Protein AF-A6P1Y6-F1 (afdb_monomer_lite)

Organism: NCBI:txid411467

Structure (mmCIF, N/CA/C/O backbone):
data_AF-A6P1Y6-F1
#
_entry.id   AF-A6P1Y6-F1
#
loop_
_atom_site.group_PDB
_atom_site.id
_atom_site.type_symbol
_atom_site.label_atom_id
_atom_site.label_alt_id
_atom_site.label_comp_id
_atom_site.label_asym_id
_atom_site.label_entity_id
_atom_site.label_seq_id
_atom_site.pdbx_PDB_ins_code
_atom_site.Cartn_x
_atom_site.Cartn_y
_atom_site.Cartn_z
_atom_site.occupancy
_atom_site.B_iso_or_equiv
_atom_site.auth_seq_id
_atom_site.auth_comp_id
_atom_site.auth_asym_id
_atom_site.auth_atom_id
_atom_site.pdbx_PDB_model_num
ATOM 1 N N . MET A 1 1 ? -6.315 -2.187 30.088 1.00 51.19 1 MET A N 1
ATOM 2 C CA . MET A 1 1 ? -7.538 -1.364 29.963 1.00 51.19 1 MET A CA 1
ATOM 3 C C . MET A 1 1 ? -7.363 -0.338 28.843 1.00 51.19 1 MET A C 1
ATOM 5 O O . MET A 1 1 ? -7.075 0.809 29.132 1.00 51.19 1 MET A O 1
ATOM 9 N N . ASN A 1 2 ? -7.457 -0.760 27.576 1.00 59.38 2 ASN A N 1
ATOM 10 C CA . ASN A 1 2 ? -7.305 0.128 26.401 1.00 59.38 2 ASN A CA 1
ATOM 11 C C . ASN A 1 2 ? -8.163 -0.294 25.187 1.00 59.38 2 ASN A C 1
ATOM 13 O O . ASN A 1 2 ? -8.283 0.481 24.245 1.00 59.38 2 ASN A O 1
ATOM 17 N N . ALA A 1 3 ? -8.729 -1.508 25.179 1.00 60.91 3 ALA A N 1
ATOM 18 C CA . ALA A 1 3 ? -9.486 -2.023 24.038 1.00 60.91 3 ALA A CA 1
ATOM 19 C C . ALA A 1 3 ? -10.972 -1.628 24.099 1.00 60.91 3 ALA A C 1
ATOM 21 O O . ALA A 1 3 ? -11.515 -1.202 23.089 1.00 60.91 3 ALA A O 1
ATOM 22 N N . ASP A 1 4 ? -11.600 -1.643 25.281 1.00 75.56 4 ASP A N 1
ATOM 23 C CA . ASP A 1 4 ? -13.020 -1.271 25.434 1.00 75.56 4 ASP A CA 1
ATOM 24 C C . ASP A 1 4 ? -13.286 0.210 25.116 1.00 75.56 4 ASP A C 1
ATOM 26 O O . ASP A 1 4 ? -14.295 0.562 24.496 1.00 75.56 4 ASP A O 1
ATOM 30 N N . SER A 1 5 ? -12.350 1.092 25.492 1.00 83.50 5 SER A N 1
ATOM 31 C CA . SER A 1 5 ? -12.416 2.519 25.158 1.00 83.50 5 SER A CA 1
ATOM 32 C C . SER A 1 5 ? -12.282 2.751 23.656 1.00 83.50 5 SER A C 1
ATOM 34 O O . SER A 1 5 ? -13.012 3.568 23.095 1.00 83.50 5 SER A O 1
ATOM 36 N N . LEU A 1 6 ? -11.402 2.000 22.989 1.00 91.94 6 LEU A N 1
ATOM 37 C CA . LEU A 1 6 ? -11.234 2.079 21.544 1.00 91.94 6 LEU A CA 1
ATOM 38 C C . LEU A 1 6 ? -12.436 1.493 20.796 1.00 91.94 6 LEU A C 1
ATOM 40 O O . LEU A 1 6 ? -12.895 2.123 19.851 1.00 91.94 6 LEU A O 1
ATOM 44 N N . CYS A 1 7 ? -13.000 0.370 21.250 1.00 93.69 7 CYS A N 1
ATOM 45 C CA . CYS A 1 7 ? -14.234 -0.196 20.695 1.00 93.69 7 CYS A CA 1
ATOM 46 C C . CYS A 1 7 ? -15.362 0.843 20.725 1.00 93.69 7 CYS A C 1
ATOM 48 O O . CYS A 1 7 ? -15.924 1.179 19.685 1.00 93.69 7 CYS A O 1
ATOM 50 N N . THR A 1 8 ? -15.605 1.448 21.892 1.00 93.06 8 THR A N 1
ATOM 51 C CA . THR A 1 8 ? -16.619 2.504 22.061 1.00 93.06 8 THR A CA 1
ATOM 52 C C . THR A 1 8 ? -16.348 3.711 21.152 1.00 93.06 8 THR A C 1
ATOM 54 O O . THR A 1 8 ? -17.260 4.291 20.555 1.00 93.06 8 THR A O 1
ATOM 57 N N . ALA A 1 9 ? -15.082 4.110 21.015 1.00 93.44 9 ALA A N 1
ATOM 58 C CA . ALA A 1 9 ? -14.696 5.212 20.142 1.00 93.44 9 ALA A CA 1
ATOM 59 C C . ALA A 1 9 ? -14.911 4.891 18.654 1.00 93.44 9 ALA A C 1
ATOM 61 O O . ALA A 1 9 ? -15.407 5.739 17.913 1.00 93.44 9 ALA A O 1
ATOM 62 N N . CYS A 1 10 ? -14.579 3.675 18.216 1.00 95.31 10 CYS A N 1
ATOM 63 C CA . CYS A 1 10 ? -14.825 3.207 16.857 1.00 95.31 10 CYS A CA 1
ATOM 64 C C . CYS A 1 10 ? -16.324 3.196 16.547 1.00 95.31 10 CYS A C 1
ATOM 66 O O . CYS A 1 10 ? -16.731 3.779 15.549 1.00 95.31 10 CYS A O 1
ATOM 68 N N . GLU A 1 11 ? -17.154 2.634 17.423 1.00 95.25 11 GLU A N 1
ATOM 69 C CA . GLU A 1 11 ? -18.607 2.582 17.214 1.00 95.25 11 GLU A CA 1
ATOM 70 C C . GLU A 1 11 ? -19.281 3.958 17.221 1.00 95.25 11 GLU A C 1
ATOM 72 O O . GLU A 1 11 ? -20.265 4.174 16.520 1.00 95.25 11 GLU A O 1
ATOM 77 N N . SER A 1 12 ? -18.765 4.902 18.012 1.00 94.56 12 SER A N 1
ATOM 78 C CA . SER A 1 12 ? -19.339 6.251 18.098 1.00 94.56 12 SER A CA 1
ATOM 79 C C . SER A 1 12 ? -18.915 7.178 16.959 1.00 94.56 12 SER A C 1
ATOM 81 O O . SER A 1 12 ? -19.631 8.133 16.654 1.00 94.56 12 SER A O 1
ATOM 83 N N . LYS A 1 13 ? -17.745 6.947 16.350 1.00 94.69 13 LYS A N 1
ATOM 84 C CA . LYS A 1 13 ? -17.162 7.845 15.337 1.00 94.69 13 LYS A CA 1
ATOM 85 C C . LYS A 1 13 ? -17.201 7.292 13.921 1.00 94.69 13 LYS A C 1
ATOM 87 O O . LYS A 1 13 ? -17.179 8.082 12.981 1.00 94.69 13 LYS A O 1
ATOM 92 N N . LEU A 1 14 ? -17.208 5.972 13.768 1.00 94.88 14 LEU A N 1
ATOM 93 C CA . LEU A 1 14 ? -17.098 5.290 12.483 1.00 94.88 14 LEU A CA 1
ATOM 94 C C . LEU A 1 14 ? -18.423 4.605 12.152 1.00 94.88 14 LEU A C 1
ATOM 96 O O . LEU A 1 14 ? -19.074 4.026 13.018 1.00 94.88 14 LEU A O 1
ATOM 100 N N . ASN A 1 15 ? -18.805 4.613 10.876 1.00 92.81 15 ASN A N 1
ATOM 101 C CA . ASN A 1 15 ? -19.966 3.862 10.410 1.00 92.81 15 ASN A CA 1
ATOM 102 C C . ASN A 1 15 ? -19.563 2.421 10.057 1.00 92.81 15 ASN A C 1
ATOM 104 O O . ASN A 1 15 ? -19.461 2.063 8.886 1.00 92.81 15 ASN A O 1
ATOM 108 N N . LEU A 1 16 ? -19.301 1.604 11.082 1.00 93.94 16 LEU A N 1
ATOM 109 C CA . LEU A 1 16 ? -18.806 0.230 10.915 1.00 93.94 16 LEU A CA 1
ATOM 110 C C . LEU A 1 16 ? -19.808 -0.696 10.207 1.00 93.94 16 LEU A C 1
ATOM 112 O O . LEU A 1 16 ? -19.399 -1.628 9.523 1.00 93.94 16 LEU A O 1
ATOM 116 N N . ALA A 1 17 ? -21.112 -0.432 10.336 1.00 91.31 17 ALA A N 1
ATOM 117 C CA . ALA A 1 17 ? -22.164 -1.266 9.751 1.00 91.31 17 ALA A CA 1
ATOM 118 C C . ALA A 1 17 ? -22.206 -1.198 8.216 1.00 91.31 17 ALA A C 1
ATOM 120 O O . ALA A 1 17 ? -22.571 -2.177 7.570 1.00 91.31 17 ALA A O 1
ATOM 121 N N . SER A 1 18 ? -21.827 -0.059 7.632 1.00 91.69 18 SER A N 1
ATOM 122 C CA . SER A 1 18 ? -21.747 0.125 6.179 1.00 91.69 18 SER A CA 1
ATOM 123 C C . SER A 1 18 ? -20.334 0.487 5.716 1.00 91.69 18 SER A C 1
ATOM 125 O O . SER A 1 18 ? -20.176 1.138 4.682 1.00 91.69 18 SER A O 1
ATOM 127 N N . ALA A 1 19 ? -19.313 0.133 6.501 1.00 93.00 19 ALA A N 1
ATOM 128 C CA . ALA A 1 19 ? -17.929 0.383 6.139 1.00 93.00 19 ALA A CA 1
ATOM 129 C C . ALA A 1 19 ? -17.576 -0.424 4.885 1.00 93.00 19 ALA A C 1
ATOM 131 O O . ALA A 1 19 ? -17.829 -1.626 4.806 1.00 93.00 19 ALA A O 1
ATOM 132 N N . ALA A 1 20 ? -16.976 0.244 3.908 1.00 94.44 20 ALA A N 1
ATOM 133 C CA . ALA A 1 20 ? -16.540 -0.368 2.665 1.00 94.44 20 ALA A CA 1
ATOM 134 C C . ALA A 1 20 ? -15.209 0.247 2.240 1.00 94.44 20 ALA A C 1
ATOM 136 O O . ALA A 1 20 ? -14.997 1.448 2.400 1.00 94.44 20 ALA A O 1
ATOM 137 N N . LEU A 1 21 ? -14.322 -0.583 1.696 1.00 94.88 21 LEU A N 1
ATOM 138 C CA . LEU A 1 21 ? -13.050 -0.129 1.143 1.00 94.88 21 LEU A CA 1
ATOM 139 C C . LEU A 1 21 ? -13.275 0.699 -0.131 1.00 94.88 21 LEU A C 1
ATOM 141 O O . LEU A 1 21 ? -14.222 0.456 -0.883 1.00 94.88 21 LEU A O 1
ATOM 145 N N . SER A 1 22 ? -12.375 1.645 -0.401 1.00 92.94 22 SER A N 1
ATOM 146 C CA . SER A 1 22 ? -12.347 2.364 -1.677 1.00 92.94 22 SER A CA 1
ATOM 147 C C . SER A 1 22 ? -11.977 1.432 -2.845 1.00 92.94 22 SER A C 1
ATOM 149 O O . SER A 1 22 ? -11.360 0.384 -2.631 1.00 92.94 22 SER A O 1
ATOM 151 N N . PRO A 1 23 ? -12.256 1.834 -4.104 1.00 93.44 23 PRO A N 1
ATOM 152 C CA . PRO A 1 23 ? -11.837 1.082 -5.289 1.00 93.44 23 PRO A CA 1
ATOM 153 C C . PRO A 1 23 ? -10.342 0.724 -5.330 1.00 93.44 23 PRO A C 1
ATOM 155 O O . PRO A 1 23 ? -9.996 -0.321 -5.865 1.00 93.44 23 PRO A O 1
ATOM 158 N N . SER A 1 24 ? -9.458 1.518 -4.706 1.00 90.12 24 SER A N 1
ATOM 159 C CA . SER A 1 24 ? -8.012 1.235 -4.658 1.00 90.12 24 SER A CA 1
ATOM 160 C C . SER A 1 24 ? -7.634 -0.044 -3.916 1.00 90.12 24 SER A C 1
ATOM 162 O O . SER A 1 24 ? -6.528 -0.530 -4.084 1.00 90.12 24 SER A O 1
ATOM 164 N N . TYR A 1 25 ? -8.530 -0.625 -3.121 1.00 94.62 25 TYR A N 1
ATOM 165 C CA . TYR A 1 25 ? -8.311 -1.949 -2.527 1.00 94.62 25 TYR A CA 1
ATOM 166 C C . TYR A 1 25 ? -8.729 -3.106 -3.443 1.00 94.62 25 TYR A C 1
ATOM 168 O O . TYR A 1 25 ? -8.662 -4.267 -3.048 1.00 94.62 25 TYR A O 1
ATOM 176 N N . TYR A 1 26 ? -9.167 -2.785 -4.657 1.00 95.25 26 TYR A N 1
ATOM 177 C CA . TYR A 1 26 ? -9.568 -3.722 -5.698 1.00 95.25 26 TYR A CA 1
ATOM 178 C C . TYR A 1 26 ? -8.802 -3.414 -6.983 1.00 95.25 26 TYR A C 1
ATOM 180 O O . TYR A 1 26 ? -9.389 -3.352 -8.063 1.00 95.25 26 TYR A O 1
ATOM 188 N N . TYR A 1 27 ? -7.497 -3.152 -6.864 1.00 96.62 27 TYR A N 1
ATOM 189 C CA . TYR A 1 27 ? -6.632 -3.016 -8.028 1.00 96.62 27 TYR A CA 1
ATOM 190 C C . TYR A 1 27 ? -6.707 -4.261 -8.904 1.00 96.62 27 TYR A C 1
ATOM 192 O O . TYR A 1 27 ? -6.789 -5.378 -8.401 1.00 96.62 27 TYR A O 1
ATOM 200 N N . ASP A 1 28 ? -6.688 -4.051 -10.219 1.00 96.38 28 ASP A N 1
ATOM 201 C CA . ASP A 1 28 ? -6.822 -5.154 -11.166 1.00 96.38 28 ASP A CA 1
ATOM 202 C C . ASP A 1 28 ? -5.596 -6.070 -11.178 1.00 96.38 28 ASP A C 1
ATOM 204 O O . ASP A 1 28 ? -5.740 -7.236 -11.505 1.00 96.38 28 ASP A O 1
ATOM 208 N N . SER A 1 29 ? -4.398 -5.579 -10.842 1.00 96.69 29 SER A N 1
ATOM 209 C CA . SER A 1 29 ? -3.172 -6.385 -10.895 1.00 96.69 29 SER A CA 1
ATOM 210 C C . SER A 1 29 ? -2.202 -6.062 -9.760 1.00 96.69 29 SER A C 1
ATOM 212 O O . SER A 1 29 ? -2.127 -4.920 -9.288 1.00 96.69 29 SER A O 1
ATOM 214 N N . LEU A 1 30 ? -1.403 -7.056 -9.357 1.00 97.56 30 LEU A N 1
ATOM 215 C CA . LEU A 1 30 ? -0.430 -6.921 -8.263 1.00 97.56 30 LEU A CA 1
ATOM 216 C C . LEU A 1 30 ? 0.557 -5.747 -8.431 1.00 97.56 30 LEU A C 1
ATOM 218 O O . LEU A 1 30 ? 0.853 -5.075 -7.434 1.00 97.56 30 LEU A O 1
ATOM 222 N N . PRO A 1 31 ? 1.061 -5.428 -9.641 1.00 98.31 31 PRO A N 1
ATOM 223 C CA . PRO A 1 31 ? 1.988 -4.316 -9.813 1.00 98.31 31 PRO A CA 1
ATOM 224 C C . PRO A 1 31 ? 1.426 -2.961 -9.351 1.00 98.31 31 PRO A C 1
ATOM 226 O O . PRO A 1 31 ? 2.175 -2.093 -8.898 1.00 98.31 31 PRO A O 1
ATOM 229 N N . TYR A 1 32 ? 0.106 -2.770 -9.376 1.00 98.12 32 TYR A N 1
ATOM 230 C CA . TYR A 1 32 ? -0.520 -1.520 -8.933 1.00 98.12 32 TYR A CA 1
ATOM 231 C C . TYR A 1 32 ? -0.462 -1.370 -7.415 1.00 98.12 32 TYR A C 1
ATOM 233 O O . TYR A 1 32 ? -0.211 -0.271 -6.919 1.00 98.12 32 TYR A O 1
ATOM 241 N N . CYS A 1 33 ? -0.580 -2.484 -6.685 1.00 98.06 33 CYS A N 1
ATOM 242 C CA . CYS A 1 33 ? -0.367 -2.527 -5.242 1.00 98.06 33 CYS A CA 1
ATOM 243 C C . CYS A 1 33 ? 1.061 -2.086 -4.890 1.00 98.06 33 CYS A C 1
ATOM 245 O O . CYS A 1 33 ? 1.249 -1.352 -3.923 1.00 98.06 33 CYS A O 1
ATOM 247 N N . ILE A 1 34 ? 2.067 -2.478 -5.687 1.00 98.56 34 ILE A N 1
ATOM 248 C CA . ILE A 1 34 ? 3.469 -2.055 -5.502 1.00 98.56 34 ILE A CA 1
ATOM 249 C C . ILE A 1 34 ? 3.604 -0.541 -5.704 1.00 98.56 34 ILE A C 1
ATOM 251 O O . ILE A 1 34 ? 4.204 0.150 -4.873 1.00 98.56 34 ILE A O 1
ATOM 255 N N . ILE A 1 35 ? 3.043 -0.017 -6.801 1.00 98.38 35 ILE A N 1
ATOM 256 C CA . ILE A 1 35 ? 3.084 1.415 -7.120 1.00 98.38 35 ILE A CA 1
ATOM 257 C C . ILE A 1 35 ? 2.432 2.222 -5.993 1.00 98.38 35 ILE A C 1
ATOM 259 O O . ILE A 1 35 ? 3.074 3.116 -5.436 1.00 98.38 35 ILE A O 1
ATOM 263 N N . ASP A 1 36 ? 1.186 1.912 -5.633 1.00 97.81 36 ASP A N 1
ATOM 264 C CA . ASP A 1 36 ? 0.456 2.648 -4.597 1.00 97.81 36 ASP A CA 1
ATOM 265 C C . ASP A 1 36 ? 1.195 2.561 -3.251 1.00 97.81 36 ASP A C 1
ATOM 267 O O . ASP A 1 36 ? 1.504 3.585 -2.632 1.00 97.81 36 ASP A O 1
ATOM 271 N N . ALA A 1 37 ? 1.636 1.363 -2.852 1.00 97.31 37 ALA A N 1
ATOM 272 C CA . ALA A 1 37 ? 2.395 1.158 -1.623 1.00 97.31 37 ALA A CA 1
ATOM 273 C C . ALA A 1 37 ? 3.608 2.089 -1.501 1.00 97.31 37 ALA A C 1
ATOM 275 O O . ALA A 1 37 ? 3.754 2.797 -0.496 1.00 97.31 37 ALA A O 1
ATOM 276 N N . VAL A 1 38 ? 4.446 2.145 -2.537 1.00 97.62 38 VAL A N 1
ATOM 277 C CA . VAL A 1 38 ? 5.667 2.962 -2.549 1.00 97.62 38 VAL A CA 1
ATOM 278 C C . VAL A 1 38 ? 5.347 4.458 -2.647 1.00 97.62 38 VAL A C 1
ATOM 280 O O . VAL A 1 38 ? 5.953 5.278 -1.942 1.00 97.62 38 VAL A O 1
ATOM 283 N N . PHE A 1 39 ? 4.385 4.847 -3.488 1.00 96.56 39 PHE A N 1
ATOM 284 C CA . PHE A 1 39 ? 4.036 6.254 -3.686 1.00 96.56 39 PHE A CA 1
ATOM 285 C C . PHE A 1 39 ? 3.224 6.857 -2.539 1.00 96.56 39 PHE A C 1
ATOM 287 O O . PHE A 1 39 ? 3.391 8.047 -2.267 1.00 96.56 39 PHE A O 1
ATOM 294 N N . SER A 1 40 ? 2.493 6.052 -1.770 1.00 92.94 40 SER A N 1
ATOM 295 C CA . SER A 1 40 ? 1.710 6.494 -0.610 1.00 92.94 40 SER A CA 1
ATOM 296 C C . SER A 1 40 ? 2.544 7.082 0.537 1.00 92.94 40 SER A C 1
ATOM 298 O O . SER A 1 40 ? 2.031 7.857 1.348 1.00 92.94 40 SER A O 1
ATOM 300 N N . ILE A 1 41 ? 3.839 6.758 0.621 1.00 89.25 41 ILE A N 1
ATOM 301 C CA . ILE A 1 41 ? 4.688 7.207 1.727 1.00 89.25 41 ILE A CA 1
ATOM 302 C C . ILE A 1 41 ? 4.995 8.701 1.596 1.00 89.25 41 ILE A C 1
ATOM 304 O O . ILE A 1 41 ? 5.637 9.147 0.643 1.00 89.25 41 ILE A O 1
ATOM 308 N N . GLY A 1 42 ? 4.538 9.484 2.577 1.00 81.75 42 GLY A N 1
ATOM 309 C CA . GLY A 1 42 ? 4.817 10.921 2.662 1.00 81.75 42 GLY A CA 1
ATOM 310 C C . GLY A 1 42 ? 4.152 11.775 1.575 1.00 81.75 42 GLY A C 1
ATOM 311 O O . GLY A 1 42 ? 4.566 12.914 1.381 1.00 81.75 42 GLY A O 1
ATOM 312 N N . ALA A 1 43 ? 3.141 11.254 0.877 1.00 82.12 43 ALA A N 1
ATOM 313 C CA . ALA A 1 43 ? 2.443 11.951 -0.202 1.00 82.12 43 ALA A CA 1
ATOM 314 C C . ALA A 1 43 ? 0.990 12.301 0.169 1.00 82.12 43 ALA A C 1
ATOM 316 O O . ALA A 1 43 ? 0.436 11.817 1.159 1.00 82.12 43 ALA A O 1
ATOM 317 N N . LYS A 1 44 ? 0.368 13.172 -0.636 1.00 83.00 44 LYS A N 1
ATOM 318 C CA . LYS A 1 44 ? -1.093 13.330 -0.651 1.00 83.00 44 LYS A CA 1
ATOM 319 C C . LYS A 1 44 ? -1.696 12.136 -1.389 1.00 83.00 44 LYS A C 1
ATOM 321 O O . LYS A 1 44 ? -1.194 11.787 -2.452 1.00 83.00 44 LYS A O 1
ATOM 326 N N . TYR A 1 45 ? -2.783 11.571 -0.871 1.00 80.62 45 TYR A N 1
ATOM 327 C CA . TYR A 1 45 ? -3.416 10.381 -1.450 1.00 80.62 45 TYR A CA 1
ATOM 328 C C . TYR A 1 45 ? -3.802 10.563 -2.928 1.00 80.62 45 TYR A C 1
ATOM 330 O O . TYR A 1 45 ? -3.481 9.712 -3.752 1.00 80.62 45 TYR A O 1
ATOM 338 N N . THR A 1 46 ? -4.334 11.732 -3.301 1.00 86.12 46 THR A N 1
ATOM 339 C CA . THR A 1 46 ? -4.649 12.067 -4.702 1.00 86.12 46 THR A CA 1
ATOM 340 C C . THR A 1 46 ? -3.432 11.999 -5.626 1.00 86.12 46 THR A C 1
ATOM 342 O O . THR A 1 46 ? -3.536 11.557 -6.766 1.00 86.12 46 THR A O 1
ATOM 345 N N . SER A 1 47 ? -2.251 12.396 -5.135 1.00 88.69 47 SER A N 1
ATOM 346 C CA . SER A 1 47 ? -1.009 12.275 -5.898 1.00 88.69 47 SER A CA 1
ATOM 347 C C . SER A 1 47 ? -0.671 10.819 -6.175 1.00 88.69 47 SER A C 1
ATOM 349 O O . SER A 1 47 ? -0.141 10.549 -7.243 1.00 88.69 47 SER A O 1
ATOM 351 N N . THR A 1 48 ? -0.937 9.917 -5.232 1.00 89.56 48 THR A N 1
ATOM 352 C CA . THR A 1 48 ? -0.636 8.489 -5.352 1.00 89.56 48 THR A CA 1
ATOM 353 C C . THR A 1 48 ? -1.593 7.795 -6.313 1.00 89.56 48 THR A C 1
ATOM 355 O O . THR A 1 48 ? -1.131 7.115 -7.226 1.00 89.56 48 THR A O 1
ATOM 358 N N . GLN A 1 49 ? -2.900 8.051 -6.185 1.00 92.31 49 GLN A N 1
ATOM 359 C CA . GLN A 1 49 ? -3.913 7.528 -7.110 1.00 92.31 49 GLN A CA 1
ATOM 360 C C . GLN A 1 49 ? -3.599 7.916 -8.559 1.00 92.31 49 GLN A C 1
ATOM 362 O O . GLN A 1 49 ? -3.663 7.087 -9.462 1.00 92.31 49 GLN A O 1
ATOM 367 N N . ASN A 1 50 ? -3.161 9.161 -8.775 1.00 95.62 50 ASN A N 1
ATOM 368 C CA . ASN A 1 50 ? -2.757 9.619 -10.099 1.00 95.62 50 ASN A CA 1
ATOM 369 C C . ASN A 1 50 ? -1.575 8.824 -10.673 1.00 95.62 50 ASN A C 1
ATOM 371 O O . ASN A 1 50 ? -1.538 8.626 -11.881 1.00 95.62 50 ASN A O 1
ATOM 375 N N . VAL A 1 51 ? -0.627 8.354 -9.852 1.00 97.38 51 VAL A N 1
ATOM 376 C CA . VAL A 1 51 ? 0.508 7.558 -10.354 1.00 97.38 51 VAL A CA 1
ATOM 377 C C . VAL A 1 51 ? 0.033 6.222 -10.915 1.00 97.38 51 VAL A C 1
ATOM 379 O O . VAL A 1 51 ? 0.436 5.855 -12.018 1.00 97.38 51 VAL A O 1
ATOM 382 N N . VAL A 1 52 ? -0.846 5.520 -10.196 1.00 97.81 52 VAL A N 1
ATOM 383 C CA . VAL A 1 52 ? -1.403 4.244 -10.668 1.00 97.81 52 VAL A CA 1
ATOM 384 C C . VAL A 1 52 ? -2.254 4.457 -11.918 1.00 97.81 52 VAL A C 1
ATOM 386 O O . VAL A 1 52 ? -2.061 3.770 -12.920 1.00 97.81 52 VAL A O 1
ATOM 389 N N . LYS A 1 53 ? -3.121 5.474 -11.911 1.00 97.81 53 LYS A N 1
ATOM 390 C CA . LYS A 1 53 ? -3.929 5.845 -13.076 1.00 97.81 53 LYS A CA 1
ATOM 391 C C . LYS A 1 53 ? -3.076 6.166 -14.305 1.00 97.81 53 LYS A C 1
ATOM 393 O O . LYS A 1 53 ? -3.402 5.735 -15.411 1.00 97.81 53 LYS A O 1
ATOM 398 N N . ASN A 1 54 ? -1.986 6.916 -14.132 1.00 98.06 54 ASN A N 1
ATOM 399 C CA . ASN A 1 54 ? -1.058 7.244 -15.216 1.00 98.06 54 ASN A CA 1
ATOM 400 C C . ASN A 1 54 ? -0.407 5.982 -15.787 1.00 98.06 54 ASN A C 1
ATOM 402 O O . ASN A 1 54 ? -0.371 5.832 -17.006 1.00 98.06 54 ASN A O 1
ATOM 406 N N . TYR A 1 55 ? 0.034 5.067 -14.918 1.00 98.12 55 TYR A N 1
ATOM 407 C CA . TYR A 1 55 ? 0.597 3.781 -15.320 1.00 98.12 55 TYR A CA 1
ATOM 408 C C . TYR A 1 55 ? -0.401 2.963 -16.152 1.00 98.12 55 TYR A C 1
ATOM 410 O O . TYR A 1 55 ? -0.083 2.550 -17.266 1.00 98.12 55 TYR A O 1
ATOM 418 N N . CYS A 1 56 ? -1.635 2.810 -15.657 1.00 97.44 56 CYS A N 1
ATOM 419 C CA . CYS A 1 56 ? -2.690 2.075 -16.358 1.00 97.44 56 CYS A CA 1
ATOM 420 C C . CYS A 1 56 ? -3.020 2.722 -17.710 1.00 97.44 56 CYS A C 1
ATOM 422 O O . CYS A 1 56 ? -3.103 2.040 -18.727 1.00 97.44 56 CYS A O 1
ATOM 424 N N . THR A 1 57 ? -3.130 4.053 -17.747 1.00 97.88 57 THR A N 1
ATOM 425 C CA . THR A 1 57 ? -3.405 4.809 -18.980 1.00 97.88 57 THR A CA 1
ATOM 426 C C . THR A 1 57 ? -2.296 4.630 -20.014 1.00 97.88 57 THR A C 1
ATOM 428 O O . THR A 1 57 ? -2.583 4.489 -21.198 1.00 97.88 57 THR A O 1
ATOM 431 N N . TYR A 1 58 ? -1.032 4.636 -19.580 1.00 97.56 58 TYR A N 1
ATOM 432 C CA . TYR A 1 58 ? 0.118 4.516 -20.474 1.00 97.56 58 TYR A CA 1
ATOM 433 C C . TYR A 1 58 ? 0.146 3.166 -21.205 1.00 97.56 58 TYR A C 1
ATOM 435 O O . TYR A 1 58 ? 0.481 3.121 -22.386 1.00 97.56 58 TYR A O 1
ATOM 443 N N . TYR A 1 59 ? -0.247 2.088 -20.521 1.00 96.25 59 TYR A N 1
ATOM 444 C CA . TYR A 1 59 ? -0.237 0.724 -21.061 1.00 96.25 59 TYR A CA 1
ATOM 445 C C . TYR A 1 59 ? -1.608 0.211 -21.525 1.00 96.25 59 TYR A C 1
ATOM 447 O O . TYR A 1 59 ? -1.706 -0.926 -21.975 1.00 96.25 59 TYR A O 1
ATOM 455 N N . GLY A 1 60 ? -2.662 1.030 -21.443 1.00 96.00 60 GLY A N 1
ATOM 456 C CA . GLY A 1 60 ? -4.018 0.627 -21.829 1.00 96.00 60 GLY A CA 1
ATOM 457 C C . GLY A 1 60 ? -4.615 -0.459 -20.927 1.00 96.00 60 GLY A C 1
ATOM 458 O O . GLY A 1 60 ? -5.338 -1.324 -21.413 1.00 96.00 60 GLY A O 1
ATOM 459 N N . LEU A 1 61 ? -4.293 -0.431 -19.632 1.00 95.88 61 LEU A N 1
ATOM 460 C CA . LEU A 1 61 ? -4.697 -1.441 -18.654 1.00 95.88 61 LEU A CA 1
ATOM 461 C C . LEU A 1 61 ? -5.945 -1.011 -17.872 1.00 95.88 61 LEU A C 1
ATOM 463 O O . LEU A 1 61 ? -6.184 0.180 -17.647 1.00 95.88 61 LEU A O 1
ATOM 467 N N . ARG A 1 62 ? -6.721 -1.995 -17.406 1.00 95.62 62 ARG A N 1
ATOM 468 C CA . ARG A 1 62 ? -7.815 -1.772 -16.454 1.00 95.62 62 ARG A CA 1
ATOM 469 C C . ARG A 1 62 ? -7.231 -1.427 -15.083 1.00 95.62 62 ARG A C 1
ATOM 471 O O . ARG A 1 62 ? -6.335 -2.110 -14.610 1.00 95.62 62 ARG A O 1
ATOM 478 N N . GLU A 1 63 ? -7.738 -0.372 -14.445 1.00 95.25 63 GLU A N 1
ATOM 479 C CA . GLU A 1 63 ? -7.220 0.092 -13.146 1.00 95.25 63 GLU A CA 1
ATOM 480 C C . GLU A 1 63 ? -7.767 -0.736 -11.970 1.00 95.25 63 GLU A C 1
ATOM 482 O O . GLU A 1 63 ? -7.004 -1.181 -11.113 1.00 95.25 63 GLU A O 1
ATOM 487 N N . TYR A 1 64 ? -9.082 -0.980 -11.944 1.00 96.00 64 TYR A N 1
ATOM 488 C CA . TYR A 1 64 ? -9.772 -1.660 -10.843 1.00 96.00 64 TYR A CA 1
ATOM 489 C C . TYR A 1 64 ? -10.599 -2.854 -11.329 1.00 96.00 64 TYR A C 1
ATOM 491 O O . TYR A 1 64 ? -11.241 -2.777 -12.377 1.00 96.00 64 TYR A O 1
ATOM 499 N N . ASN A 1 65 ? -10.661 -3.900 -10.505 1.00 94.62 65 ASN A N 1
ATOM 500 C CA . ASN A 1 65 ? -11.545 -5.056 -10.644 1.00 94.62 65 ASN A CA 1
ATOM 501 C C . ASN A 1 65 ? -12.513 -5.140 -9.455 1.00 94.62 65 ASN A C 1
ATOM 503 O O . ASN A 1 65 ? -12.454 -6.052 -8.628 1.00 94.62 65 ASN A O 1
ATOM 507 N N . THR A 1 66 ? -13.406 -4.158 -9.332 1.00 91.50 66 THR A N 1
ATOM 508 C CA . THR A 1 66 ? -14.373 -4.097 -8.222 1.00 91.50 66 THR A CA 1
ATOM 509 C C . THR A 1 66 ? -15.383 -5.244 -8.240 1.00 91.50 66 THR A C 1
ATOM 511 O O . THR A 1 66 ? -15.914 -5.601 -7.192 1.00 91.50 66 THR A O 1
ATOM 514 N N . GLU A 1 67 ? -15.642 -5.822 -9.414 1.00 89.25 67 GLU A N 1
ATOM 515 C CA . GLU A 1 67 ? -16.536 -6.974 -9.590 1.00 89.25 67 GLU A CA 1
ATOM 516 C C . GLU A 1 67 ? -15.837 -8.311 -9.304 1.00 89.25 67 GLU A C 1
ATOM 518 O O . GLU A 1 67 ? -16.514 -9.323 -9.133 1.00 89.25 67 GLU A O 1
ATOM 523 N N . LYS A 1 68 ? -14.500 -8.306 -9.185 1.00 86.44 68 LYS A N 1
ATOM 524 C CA . LYS A 1 68 ? -13.657 -9.490 -8.957 1.00 86.44 68 LYS A CA 1
ATOM 525 C C . LYS A 1 68 ? -13.905 -10.591 -9.990 1.00 86.44 68 LYS A C 1
ATOM 527 O O . LYS A 1 68 ? -14.033 -11.766 -9.649 1.00 86.44 68 LYS A O 1
ATOM 532 N N . ASP A 1 69 ? -13.990 -10.197 -11.255 1.00 88.75 69 ASP A N 1
ATOM 533 C CA . ASP A 1 69 ? -14.108 -11.142 -12.361 1.00 88.75 69 ASP A CA 1
ATOM 534 C C . ASP A 1 69 ? -12.785 -11.891 -12.624 1.00 88.75 69 ASP A C 1
ATOM 536 O O . ASP A 1 69 ? -11.720 -11.523 -12.120 1.00 88.75 69 ASP A O 1
ATOM 540 N N . CYS A 1 70 ? -12.847 -12.944 -13.444 1.00 83.75 70 CYS A N 1
ATOM 541 C CA . CYS A 1 70 ? -11.684 -13.748 -13.836 1.00 83.75 70 CYS A CA 1
ATOM 542 C C . CYS A 1 70 ? -10.808 -13.096 -14.921 1.00 83.75 70 CYS A C 1
ATOM 544 O O . CYS A 1 70 ? -9.870 -13.727 -15.399 1.00 83.75 70 CYS A O 1
ATOM 546 N N . CYS A 1 71 ? -11.135 -11.877 -15.355 1.00 81.31 71 CYS A N 1
ATOM 547 C CA . CYS A 1 71 ? -10.414 -11.153 -16.403 1.00 81.31 71 CYS A CA 1
ATOM 548 C C . CYS A 1 71 ? -9.352 -10.201 -15.833 1.00 81.31 71 CYS A C 1
ATOM 550 O O . CYS A 1 71 ? -8.749 -9.450 -16.598 1.00 81.31 71 CYS A O 1
ATOM 552 N N . GLY A 1 72 ? -9.171 -10.180 -14.510 1.00 80.19 72 GLY A N 1
ATOM 553 C CA . GLY A 1 72 ? -8.155 -9.369 -13.852 1.00 80.19 72 GLY A CA 1
ATOM 554 C C . GLY A 1 72 ? -6.747 -9.944 -13.952 1.00 80.19 72 GLY A C 1
ATOM 555 O O . GLY A 1 72 ? -6.512 -10.998 -14.534 1.00 80.19 72 GLY A O 1
ATOM 556 N N . ASP A 1 73 ? -5.814 -9.215 -13.356 1.00 82.06 73 ASP A N 1
ATOM 557 C CA . ASP A 1 73 ? -4.398 -9.560 -13.224 1.00 82.06 73 ASP A CA 1
ATOM 558 C C . ASP A 1 73 ? -3.669 -9.746 -14.556 1.00 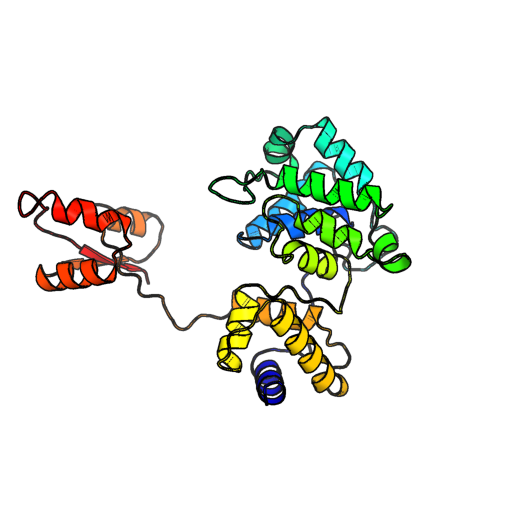82.06 73 ASP A C 1
ATOM 560 O O . ASP A 1 73 ? -2.770 -10.567 -14.727 1.00 82.06 73 ASP A O 1
ATOM 564 N N . THR A 1 74 ? -4.070 -8.934 -15.532 1.00 86.81 74 THR A N 1
ATOM 565 C CA . THR A 1 74 ? -3.547 -8.976 -16.903 1.00 86.81 74 THR A CA 1
ATOM 566 C C . THR A 1 74 ? -2.103 -8.486 -17.027 1.00 86.81 74 THR A C 1
ATOM 568 O O . THR A 1 74 ? -1.500 -8.613 -18.096 1.00 86.81 74 THR A O 1
ATOM 571 N N . HIS A 1 75 ? -1.542 -7.925 -15.952 1.00 94.69 75 HIS A N 1
ATOM 572 C CA . HIS A 1 75 ? -0.200 -7.371 -15.927 1.00 94.69 75 HIS A CA 1
ATOM 573 C C . HIS A 1 75 ? 0.622 -7.926 -14.759 1.00 94.69 75 HIS A C 1
ATOM 575 O O . HIS A 1 75 ? 0.348 -7.638 -13.597 1.00 94.69 75 HIS A O 1
ATOM 581 N N . THR A 1 76 ? 1.662 -8.692 -15.081 1.00 97.75 76 THR A N 1
ATOM 582 C CA . THR A 1 76 ? 2.525 -9.379 -14.106 1.00 97.75 76 THR A CA 1
ATOM 583 C C . THR A 1 76 ? 3.649 -8.488 -13.577 1.00 97.75 76 THR A C 1
ATOM 585 O O . THR A 1 76 ? 4.043 -7.493 -14.198 1.00 97.75 76 THR A O 1
ATOM 588 N N . VAL A 1 77 ? 4.233 -8.877 -12.440 1.00 98.62 77 VAL A N 1
ATOM 589 C CA . VAL A 1 77 ? 5.437 -8.236 -11.879 1.00 98.62 77 VAL A CA 1
ATOM 590 C C . VAL A 1 77 ? 6.595 -8.237 -12.883 1.00 98.62 77 VAL A C 1
ATOM 592 O O . VAL A 1 77 ? 7.254 -7.210 -13.055 1.00 98.62 77 VAL A O 1
ATOM 595 N N . SER A 1 78 ? 6.820 -9.342 -13.594 1.00 98.69 78 SER A N 1
ATOM 596 C CA . SER A 1 78 ? 7.873 -9.450 -14.608 1.00 98.69 78 SER A CA 1
ATOM 597 C C . SER A 1 78 ? 7.681 -8.476 -15.769 1.00 98.69 78 SER A C 1
ATOM 599 O O . SER A 1 78 ? 8.645 -7.830 -16.181 1.00 98.69 78 SER A O 1
ATOM 601 N N . GLN A 1 79 ? 6.448 -8.297 -16.255 1.00 98.38 79 GLN A N 1
ATOM 602 C CA . GLN A 1 79 ? 6.169 -7.310 -17.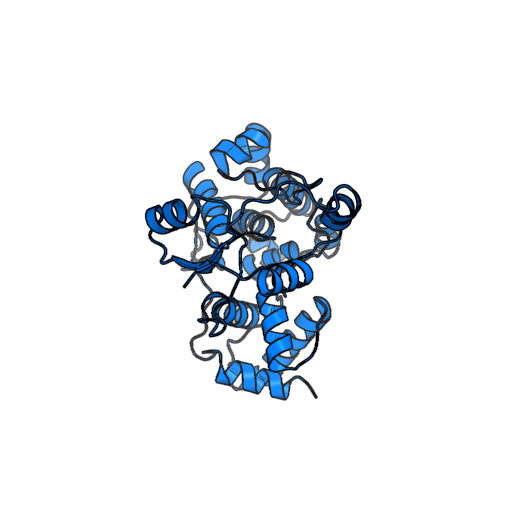304 1.00 98.38 79 GLN A CA 1
ATOM 603 C C . GLN A 1 79 ? 6.393 -5.875 -16.807 1.00 98.38 79 GLN A C 1
ATOM 605 O O . GLN A 1 79 ? 6.974 -5.063 -17.526 1.00 98.38 79 GLN A O 1
ATOM 610 N N . MET A 1 80 ? 6.015 -5.557 -15.560 1.00 98.56 80 MET A N 1
ATOM 611 C CA . MET A 1 80 ? 6.337 -4.255 -14.965 1.00 98.56 80 MET A CA 1
ATOM 612 C C . MET A 1 80 ? 7.851 -4.007 -14.934 1.00 98.56 80 MET A C 1
ATOM 614 O O . MET A 1 80 ? 8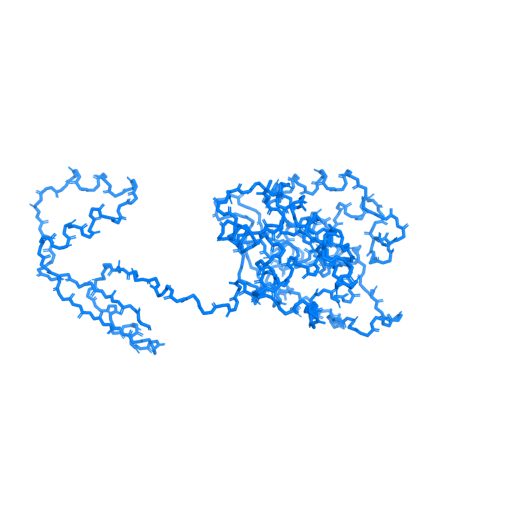.294 -2.898 -15.246 1.00 98.56 80 MET A O 1
ATOM 618 N N . ILE A 1 81 ? 8.637 -5.012 -14.537 1.00 98.81 81 ILE A N 1
ATOM 619 C CA . ILE A 1 81 ? 10.101 -4.923 -14.494 1.00 98.81 81 ILE A CA 1
ATOM 620 C C . ILE A 1 81 ? 10.647 -4.636 -15.894 1.00 98.81 81 ILE A C 1
ATOM 622 O O . ILE A 1 81 ? 11.367 -3.653 -16.063 1.00 98.81 81 ILE A O 1
ATOM 626 N N . GLU A 1 82 ? 10.249 -5.421 -16.898 1.00 98.50 82 GLU A N 1
ATOM 627 C CA . GLU A 1 82 ? 10.670 -5.247 -18.294 1.00 98.50 82 GLU A CA 1
ATOM 628 C C . GLU A 1 82 ? 10.349 -3.839 -18.821 1.00 98.50 82 GLU A C 1
ATOM 630 O O . GLU A 1 82 ? 11.185 -3.175 -19.440 1.00 98.50 82 GLU A O 1
ATOM 635 N N . TYR A 1 83 ? 9.150 -3.339 -18.534 1.00 97.56 83 TYR A N 1
ATOM 636 C CA . TYR A 1 83 ? 8.700 -2.012 -18.949 1.00 97.56 83 TYR A CA 1
ATOM 637 C C . TYR A 1 83 ? 9.511 -0.877 -18.315 1.00 97.56 83 TYR A C 1
ATOM 639 O O . TYR A 1 83 ? 9.901 0.072 -18.999 1.00 97.56 83 TYR A O 1
ATOM 647 N N . ILE A 1 84 ? 9.803 -0.962 -17.016 1.00 98.31 84 ILE A N 1
ATOM 648 C CA . ILE A 1 84 ? 10.608 0.058 -16.332 1.00 98.31 84 ILE A CA 1
ATOM 649 C C . ILE A 1 84 ? 12.075 -0.019 -16.781 1.00 98.31 84 ILE A C 1
ATOM 651 O O . ILE A 1 84 ? 12.718 1.016 -16.965 1.00 98.31 84 ILE A O 1
ATOM 655 N N . GLU A 1 85 ? 12.617 -1.224 -16.970 1.00 98.31 85 GLU A N 1
ATOM 656 C CA . GLU A 1 85 ? 14.002 -1.429 -17.408 1.00 98.31 85 GLU A CA 1
ATOM 657 C C . GLU A 1 85 ? 14.229 -0.946 -18.842 1.00 98.31 85 GLU A C 1
ATOM 659 O O . GLU A 1 85 ? 15.195 -0.225 -19.094 1.00 98.31 85 GLU A O 1
ATOM 664 N N . SER A 1 86 ? 13.321 -1.277 -19.762 1.00 97.69 86 SER A N 1
ATOM 665 C CA . SER A 1 86 ? 13.399 -0.852 -21.165 1.00 97.69 86 SER A CA 1
ATOM 666 C C . SER A 1 86 ? 13.266 0.664 -21.335 1.00 97.69 86 SER A C 1
ATOM 668 O O . SER A 1 86 ? 13.952 1.258 -22.169 1.00 97.69 86 SER A O 1
ATOM 670 N N . ALA A 1 87 ? 12.421 1.319 -20.532 1.00 97.44 87 ALA A N 1
ATOM 671 C CA . ALA A 1 87 ? 12.289 2.773 -20.544 1.00 97.44 87 ALA A CA 1
ATOM 672 C C . ALA A 1 87 ? 13.454 3.483 -19.829 1.00 97.44 87 ALA A C 1
ATOM 674 O O . ALA A 1 87 ? 13.852 4.577 -20.237 1.00 97.44 87 ALA A O 1
ATOM 675 N N . GLY A 1 88 ? 13.981 2.877 -18.762 1.00 98.31 88 GLY A N 1
ATOM 676 C CA . GLY A 1 88 ? 14.891 3.496 -17.802 1.00 98.31 88 GLY A CA 1
ATOM 677 C C . GLY A 1 88 ? 14.149 4.268 -16.701 1.00 98.31 88 GLY A C 1
ATOM 678 O O . GLY A 1 88 ? 13.025 4.739 -16.886 1.00 98.31 88 GLY A O 1
ATOM 679 N N . ILE A 1 89 ? 14.787 4.424 -15.535 1.00 98.31 89 ILE A N 1
ATOM 680 C CA . ILE A 1 89 ? 14.163 5.009 -14.332 1.00 98.31 89 ILE A CA 1
ATOM 681 C C . ILE A 1 89 ? 13.672 6.446 -14.551 1.00 98.31 89 ILE A C 1
ATOM 683 O O . ILE A 1 89 ? 12.532 6.749 -14.207 1.00 98.31 89 ILE A O 1
ATOM 687 N N . GLU A 1 90 ? 14.508 7.321 -15.115 1.00 97.75 90 GLU A N 1
ATOM 688 C CA . GLU A 1 90 ? 14.163 8.740 -15.312 1.00 97.75 90 GLU A CA 1
ATOM 689 C C . GLU A 1 90 ? 12.972 8.886 -16.265 1.00 97.75 90 GLU A C 1
ATOM 691 O O . GLU A 1 90 ? 11.954 9.483 -15.924 1.00 97.75 90 GLU A O 1
ATOM 696 N N . ARG A 1 91 ? 13.029 8.207 -17.417 1.00 97.25 91 ARG A N 1
ATOM 697 C CA . ARG A 1 91 ? 11.925 8.199 -18.382 1.00 97.25 91 ARG A CA 1
ATOM 698 C C . ARG A 1 91 ? 10.657 7.577 -17.800 1.00 97.25 91 ARG A C 1
ATOM 700 O O . ARG A 1 91 ? 9.560 8.028 -18.117 1.00 97.25 91 ARG A O 1
ATOM 707 N N . SER A 1 92 ? 10.788 6.565 -16.944 1.00 97.94 92 SER A N 1
ATOM 708 C CA . SER A 1 92 ? 9.646 5.992 -16.232 1.00 97.94 92 SER A CA 1
ATOM 709 C C . SER A 1 92 ? 9.015 7.011 -15.288 1.00 97.94 92 SER A C 1
ATOM 711 O O . SER A 1 92 ? 7.793 7.146 -15.260 1.00 97.94 92 SER A O 1
ATOM 713 N N . ALA A 1 93 ? 9.825 7.774 -14.553 1.00 97.56 93 ALA A N 1
ATOM 714 C CA . ALA A 1 93 ? 9.340 8.854 -13.702 1.00 97.56 93 ALA A CA 1
ATOM 715 C C . ALA A 1 93 ? 8.653 9.966 -14.521 1.00 97.56 93 ALA A C 1
ATOM 717 O O . ALA A 1 93 ? 7.600 10.449 -14.106 1.00 97.56 93 ALA A O 1
ATOM 718 N N . ASP A 1 94 ? 9.194 10.323 -15.690 1.00 97.25 94 ASP A N 1
ATOM 719 C CA . ASP A 1 94 ? 8.654 11.348 -16.596 1.00 97.25 94 ASP A CA 1
ATOM 720 C C . ASP A 1 94 ? 7.357 10.937 -17.299 1.00 97.25 94 ASP A C 1
ATOM 722 O O . ASP A 1 94 ? 6.351 11.643 -17.230 1.00 97.25 94 ASP A O 1
ATOM 726 N N . ALA A 1 95 ? 7.386 9.819 -18.023 1.00 96.00 95 ALA A N 1
ATOM 727 C CA . ALA A 1 95 ? 6.378 9.486 -19.025 1.00 96.00 95 ALA A CA 1
ATOM 728 C C . ALA A 1 95 ? 5.340 8.478 -18.522 1.00 96.00 95 ALA A C 1
ATOM 730 O O . ALA A 1 95 ? 4.163 8.606 -18.864 1.00 96.00 95 ALA A O 1
ATOM 731 N N . ILE A 1 96 ? 5.772 7.505 -17.712 1.00 97.50 96 ILE A N 1
ATOM 732 C CA . ILE A 1 96 ? 4.920 6.410 -17.231 1.00 97.50 96 ILE A CA 1
ATOM 733 C C . ILE A 1 96 ? 4.202 6.842 -15.949 1.00 97.50 96 ILE A C 1
ATOM 735 O O . ILE A 1 96 ? 2.979 6.926 -15.904 1.00 97.50 96 ILE A O 1
ATOM 739 N N . PHE A 1 97 ? 4.966 7.162 -14.904 1.00 97.75 97 PHE A N 1
ATOM 740 C CA . PHE A 1 97 ? 4.428 7.539 -13.597 1.00 97.75 97 PHE A CA 1
ATOM 741 C C . PHE A 1 97 ? 3.993 9.008 -13.542 1.00 97.75 97 PHE A C 1
ATOM 743 O O . PHE A 1 97 ? 3.093 9.362 -12.774 1.00 97.75 97 PHE A O 1
ATOM 750 N N . LYS A 1 98 ? 4.641 9.866 -14.347 1.00 97.62 98 LYS A N 1
ATOM 751 C CA . LYS A 1 98 ? 4.530 11.335 -14.307 1.00 97.62 98 LYS A CA 1
ATOM 752 C C . LYS A 1 98 ? 4.720 11.881 -12.888 1.00 97.62 98 LYS A C 1
ATOM 754 O O . LYS A 1 98 ? 3.966 12.732 -12.413 1.00 97.62 98 LYS A O 1
ATOM 759 N N . ASN A 1 99 ? 5.695 11.324 -12.171 1.00 96.81 99 ASN A N 1
ATOM 760 C CA . ASN A 1 99 ? 5.961 11.632 -10.775 1.00 96.81 99 ASN A CA 1
ATOM 761 C C . ASN A 1 99 ? 7.437 11.399 -10.420 1.00 96.81 99 ASN A C 1
ATOM 763 O O . ASN A 1 99 ? 7.947 10.283 -10.498 1.00 96.81 99 ASN A O 1
ATOM 767 N N . HIS A 1 100 ? 8.103 12.469 -9.980 1.00 95.62 100 HIS A N 1
ATOM 768 C CA . HIS A 1 100 ? 9.534 12.504 -9.639 1.00 95.62 100 HIS A CA 1
ATOM 769 C C . HIS A 1 100 ? 9.804 12.490 -8.134 1.00 95.62 100 HIS A C 1
ATOM 771 O O . HIS A 1 100 ? 10.896 12.826 -7.669 1.00 95.62 100 HIS A O 1
ATOM 777 N N . GLN A 1 101 ? 8.799 12.147 -7.329 1.00 95.00 101 GLN A N 1
ATOM 778 C CA . GLN A 1 101 ? 8.981 12.089 -5.889 1.00 95.00 101 GLN A CA 1
ATOM 779 C C . GLN A 1 101 ? 10.091 11.112 -5.518 1.00 95.00 101 GLN A C 1
ATOM 781 O O . GLN A 1 101 ? 10.272 10.048 -6.113 1.00 95.00 101 GLN A O 1
ATOM 786 N N . ARG A 1 102 ? 10.815 11.486 -4.468 1.00 96.00 102 ARG A N 1
ATOM 787 C CA . ARG A 1 102 ? 11.919 10.711 -3.916 1.00 96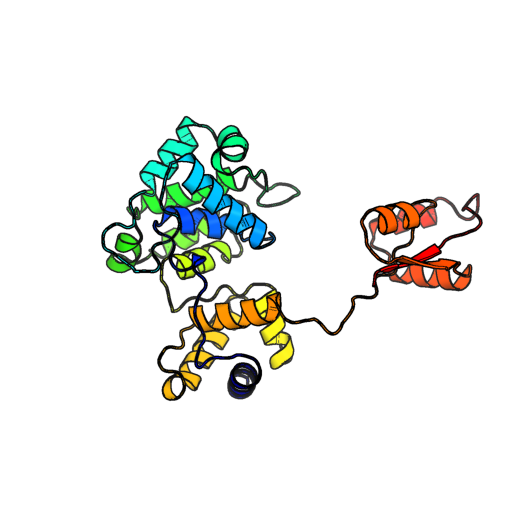.00 102 ARG A CA 1
ATOM 788 C C . ARG A 1 102 ? 11.504 10.106 -2.586 1.00 96.00 102 ARG A C 1
ATOM 790 O O . ARG A 1 102 ? 10.650 10.649 -1.887 1.00 96.00 102 ARG A O 1
ATOM 797 N N . THR A 1 103 ? 12.127 8.996 -2.213 1.00 94.44 103 THR A N 1
ATOM 798 C CA . THR A 1 103 ? 11.868 8.330 -0.927 1.00 94.44 103 THR A CA 1
ATOM 799 C C . THR A 1 103 ? 12.349 9.154 0.277 1.00 94.44 103 THR A C 1
ATOM 801 O O . THR A 1 103 ? 11.897 8.955 1.399 1.00 94.44 103 THR A O 1
ATOM 804 N N . SER A 1 104 ? 13.234 10.126 0.038 1.00 88.38 104 SER A N 1
ATOM 805 C CA . SER A 1 104 ? 13.666 11.162 0.978 1.00 88.38 104 SER A CA 1
ATOM 806 C C . SER A 1 104 ? 14.121 12.401 0.204 1.00 88.38 104 SER A C 1
ATOM 808 O O . SER A 1 104 ? 14.746 12.284 -0.853 1.00 88.38 104 SER A O 1
ATOM 810 N N . SER A 1 105 ? 13.849 13.590 0.749 1.00 82.25 105 SER A N 1
ATOM 811 C CA . SER A 1 105 ? 14.245 14.877 0.160 1.00 82.25 105 SER A CA 1
ATOM 812 C C . SER A 1 105 ? 15.743 15.173 0.259 1.00 82.25 105 SER A C 1
ATOM 814 O O . SER A 1 105 ? 16.228 16.050 -0.446 1.00 82.25 105 SER A O 1
ATOM 816 N N . ARG A 1 106 ? 16.482 14.464 1.124 1.00 82.94 106 ARG A N 1
ATOM 817 C CA . ARG A 1 106 ? 17.920 14.705 1.348 1.00 82.94 106 ARG A CA 1
ATOM 818 C C . ARG A 1 106 ? 18.811 13.759 0.553 1.00 82.94 106 ARG A C 1
ATOM 820 O O . ARG A 1 106 ? 19.782 14.191 -0.049 1.00 82.94 106 ARG A O 1
ATOM 827 N N . SER A 1 107 ? 18.490 12.470 0.584 1.00 86.12 107 SER A N 1
ATOM 828 C CA . SER A 1 107 ? 19.356 11.404 0.058 1.00 86.12 107 SER A CA 1
ATOM 829 C C . SER A 1 107 ? 18.566 10.197 -0.454 1.00 86.12 107 SER A C 1
ATOM 831 O O . SER A 1 107 ? 19.086 9.086 -0.499 1.00 86.12 107 SER A O 1
ATOM 833 N N . GLY A 1 108 ? 17.285 10.388 -0.793 1.00 92.50 108 GLY A N 1
ATOM 834 C CA . GLY A 1 108 ? 16.430 9.302 -1.273 1.00 92.50 108 GLY A CA 1
ATOM 835 C C . GLY A 1 108 ? 16.835 8.779 -2.649 1.00 92.50 108 GLY A C 1
ATOM 836 O O . GLY A 1 108 ? 17.733 9.306 -3.299 1.00 92.50 108 GLY A O 1
ATOM 837 N N . ILE A 1 109 ? 16.112 7.778 -3.125 1.00 97.19 109 ILE A N 1
ATOM 838 C CA . ILE A 1 109 ? 16.077 7.411 -4.547 1.00 97.19 109 ILE A CA 1
ATOM 839 C C . ILE A 1 109 ? 14.766 7.912 -5.149 1.00 97.19 109 ILE A C 1
ATOM 841 O O . ILE A 1 109 ? 13.855 8.283 -4.401 1.00 97.19 109 ILE A O 1
ATOM 845 N N . LEU A 1 110 ? 14.651 7.940 -6.478 1.00 97.50 110 LEU A N 1
ATOM 846 C CA . LEU A 1 110 ? 13.343 8.128 -7.110 1.00 97.50 110 LEU A CA 1
ATOM 847 C C . LEU A 1 110 ? 12.405 7.008 -6.659 1.00 97.50 110 LEU A C 1
ATOM 849 O O . LEU A 1 110 ? 12.808 5.849 -6.560 1.00 97.50 110 LEU A O 1
ATOM 853 N N . LYS A 1 111 ? 11.139 7.334 -6.403 1.00 98.06 111 LYS A N 1
ATOM 854 C CA . LYS A 1 111 ? 10.145 6.314 -6.061 1.00 98.06 111 LYS A CA 1
ATOM 855 C C . LYS A 1 111 ? 9.939 5.308 -7.200 1.00 98.06 111 LYS A C 1
ATOM 857 O O . LYS A 1 111 ? 9.689 4.148 -6.911 1.00 98.06 111 LYS A O 1
ATOM 862 N N . ALA A 1 112 ? 10.160 5.710 -8.454 1.00 98.31 112 ALA A N 1
ATOM 863 C CA . ALA A 1 112 ? 10.226 4.797 -9.598 1.00 98.31 112 ALA A CA 1
ATOM 864 C C . ALA A 1 112 ? 11.322 3.716 -9.441 1.00 98.31 112 ALA A C 1
ATOM 866 O O . ALA A 1 112 ? 11.062 2.541 -9.683 1.00 98.31 112 ALA A O 1
ATOM 867 N N . ASP A 1 113 ? 12.519 4.082 -8.961 1.00 98.62 113 ASP A N 1
ATOM 868 C CA . ASP A 1 113 ? 13.593 3.119 -8.644 1.00 98.62 113 ASP A CA 1
ATOM 869 C C . ASP A 1 113 ? 13.190 2.217 -7.465 1.00 98.62 113 ASP A C 1
ATOM 871 O O . ASP A 1 113 ? 13.373 1.002 -7.500 1.00 98.62 113 ASP A O 1
ATOM 875 N N . ALA A 1 114 ? 12.555 2.782 -6.433 1.00 98.56 114 ALA A N 1
ATOM 876 C CA . ALA A 1 114 ? 12.042 1.987 -5.317 1.00 98.56 114 ALA A CA 1
ATOM 877 C C . ALA A 1 114 ? 10.978 0.958 -5.755 1.00 98.56 114 ALA A C 1
ATOM 879 O O . ALA A 1 114 ? 11.023 -0.170 -5.271 1.00 98.56 114 ALA A O 1
ATOM 880 N N . VAL A 1 115 ? 10.079 1.310 -6.686 1.00 98.75 115 VAL A N 1
ATOM 881 C CA . VAL A 1 115 ? 9.103 0.380 -7.289 1.00 98.75 115 VAL A CA 1
ATOM 882 C C . VAL A 1 115 ? 9.814 -0.755 -8.021 1.00 98.75 115 VAL A C 1
ATOM 884 O O . VAL A 1 115 ? 9.515 -1.915 -7.749 1.00 98.75 115 VAL A O 1
ATOM 887 N N . LEU A 1 116 ? 10.801 -0.451 -8.873 1.00 98.81 116 LEU A N 1
ATOM 888 C CA . LEU A 1 116 ? 11.560 -1.482 -9.591 1.00 98.81 116 LEU A CA 1
ATOM 889 C C . LEU A 1 116 ? 12.257 -2.455 -8.630 1.00 98.81 116 LEU A C 1
ATOM 891 O O . LEU A 1 116 ? 12.219 -3.668 -8.822 1.00 98.81 116 LEU A O 1
ATOM 895 N N . ARG A 1 117 ? 12.889 -1.933 -7.572 1.00 98.81 117 ARG A N 1
ATOM 896 C CA . ARG A 1 117 ? 13.555 -2.763 -6.556 1.00 98.81 117 ARG A CA 1
ATOM 897 C C . ARG A 1 117 ? 12.567 -3.641 -5.795 1.00 98.81 117 ARG A C 1
ATOM 899 O O . ARG A 1 117 ? 12.880 -4.799 -5.550 1.00 98.81 117 ARG A O 1
ATOM 906 N N . PHE A 1 118 ? 11.400 -3.105 -5.442 1.00 98.81 118 PHE A N 1
ATOM 907 C CA . PHE A 1 118 ? 10.340 -3.866 -4.782 1.00 98.81 118 PHE A CA 1
ATOM 908 C C . PHE A 1 118 ? 9.857 -5.001 -5.695 1.00 98.81 118 PHE A C 1
ATOM 910 O O . PHE A 1 118 ? 9.844 -6.156 -5.276 1.00 98.81 118 PHE A O 1
ATOM 917 N N . ALA A 1 119 ? 9.545 -4.694 -6.958 1.00 98.81 119 ALA A N 1
ATOM 918 C CA . ALA A 1 119 ? 9.095 -5.670 -7.947 1.00 98.81 119 ALA A CA 1
ATOM 919 C C . ALA A 1 119 ? 10.114 -6.803 -8.148 1.00 98.81 119 ALA A C 1
ATOM 921 O O . ALA A 1 119 ? 9.750 -7.973 -8.089 1.00 98.81 119 ALA A O 1
ATOM 922 N N . ARG A 1 120 ? 11.408 -6.484 -8.280 1.00 98.88 120 ARG A N 1
ATOM 923 C CA . ARG A 1 120 ? 12.472 -7.498 -8.410 1.00 98.88 120 ARG A CA 1
ATOM 924 C C . ARG A 1 120 ? 12.565 -8.436 -7.205 1.00 98.88 120 ARG A C 1
ATOM 926 O O . ARG A 1 120 ? 12.899 -9.605 -7.375 1.00 98.88 120 ARG A O 1
ATOM 933 N N . ILE A 1 121 ? 12.282 -7.946 -5.995 1.00 98.81 121 ILE A N 1
ATOM 934 C CA . ILE A 1 121 ? 12.225 -8.815 -4.813 1.00 98.81 121 ILE A CA 1
ATOM 935 C C . ILE A 1 121 ? 11.042 -9.774 -4.942 1.00 98.81 121 ILE A C 1
ATOM 937 O O . ILE A 1 121 ? 11.239 -10.962 -4.751 1.00 98.81 121 ILE A O 1
ATOM 941 N N . LEU A 1 122 ? 9.848 -9.316 -5.323 1.00 98.62 122 LEU A N 1
ATOM 942 C CA . LEU A 1 122 ? 8.705 -10.220 -5.518 1.00 98.62 122 LEU A CA 1
ATOM 943 C C . LEU A 1 122 ? 8.976 -11.274 -6.605 1.00 98.62 122 LEU A C 1
ATOM 945 O O . LEU A 1 122 ? 8.794 -12.466 -6.354 1.00 98.62 122 LEU A O 1
ATOM 949 N N . GLN A 1 123 ? 9.519 -10.854 -7.752 1.00 98.44 123 GLN A N 1
ATOM 950 C CA . GLN A 1 123 ? 9.904 -11.749 -8.849 1.00 98.44 123 GLN A CA 1
ATOM 951 C C . GLN A 1 123 ? 10.905 -12.821 -8.391 1.00 98.44 123 GLN A C 1
ATOM 953 O O . GLN A 1 123 ? 10.761 -13.996 -8.722 1.00 98.44 123 GLN A O 1
ATOM 958 N N . LYS A 1 124 ? 11.904 -12.451 -7.576 1.00 98.44 124 LYS A N 1
ATOM 959 C CA . LYS A 1 124 ? 12.887 -13.395 -7.014 1.00 98.44 124 LYS A CA 1
ATOM 960 C C . LYS A 1 124 ? 12.228 -14.544 -6.238 1.00 98.44 124 LYS A C 1
ATOM 962 O O . LYS A 1 124 ? 12.772 -15.646 -6.230 1.00 98.44 124 LYS A O 1
ATOM 967 N N . TYR A 1 125 ? 11.086 -14.298 -5.597 1.00 97.94 125 TYR A N 1
ATOM 968 C CA . TYR A 1 125 ? 10.319 -15.309 -4.859 1.00 97.94 125 TYR A CA 1
ATOM 969 C C . TYR A 1 125 ? 9.161 -15.906 -5.680 1.00 97.94 125 TYR A C 1
ATOM 971 O O . TYR A 1 125 ? 8.350 -16.653 -5.137 1.00 97.94 125 TYR A O 1
ATOM 979 N N . GLY A 1 126 ? 9.087 -15.619 -6.986 1.00 97.38 126 GLY A N 1
ATOM 980 C CA . GLY A 1 126 ? 8.061 -16.152 -7.884 1.00 97.38 126 GLY A CA 1
ATOM 981 C C . GLY A 1 126 ? 6.651 -15.654 -7.564 1.00 97.38 126 GLY A C 1
ATOM 982 O O . GLY A 1 126 ? 5.693 -16.424 -7.681 1.00 97.38 126 GLY A O 1
ATOM 983 N N . ILE A 1 127 ? 6.545 -14.406 -7.098 1.00 98.00 127 ILE A N 1
ATOM 984 C CA . ILE A 1 127 ? 5.285 -13.708 -6.839 1.00 98.00 127 ILE A CA 1
ATOM 985 C C . ILE A 1 127 ? 5.043 -12.744 -8.004 1.00 98.00 127 ILE A C 1
ATOM 987 O O . ILE A 1 127 ? 5.689 -11.698 -8.085 1.00 98.00 127 ILE A O 1
ATOM 991 N N . GLU A 1 128 ? 4.113 -13.096 -8.891 1.00 97.62 128 GLU A N 1
ATOM 992 C CA . GLU A 1 128 ? 3.832 -12.361 -10.130 1.00 97.62 128 GLU A CA 1
ATOM 993 C C . GLU A 1 128 ? 2.436 -11.723 -10.152 1.00 97.62 128 GLU A C 1
ATOM 995 O O . GLU A 1 128 ? 2.246 -10.709 -10.825 1.00 97.62 128 GLU A O 1
ATOM 1000 N N . THR A 1 129 ? 1.488 -12.305 -9.415 1.00 97.38 129 THR A N 1
ATOM 1001 C CA . THR A 1 129 ? 0.039 -12.040 -9.479 1.00 97.38 129 THR A CA 1
ATOM 1002 C C . THR A 1 129 ? -0.586 -11.927 -8.076 1.00 97.38 129 THR A C 1
ATOM 1004 O O . THR A 1 129 ? -0.009 -12.364 -7.077 1.00 97.38 129 THR A O 1
ATOM 1007 N N . LEU A 1 130 ? -1.782 -11.347 -7.962 1.00 96.00 130 LEU A N 1
ATOM 1008 C CA . LEU A 1 130 ? -2.620 -11.363 -6.754 1.00 96.00 130 LEU A CA 1
ATOM 1009 C C . LEU A 1 130 ? -3.002 -12.799 -6.357 1.00 96.00 130 LEU A C 1
ATOM 1011 O O . LEU A 1 130 ? -3.098 -13.114 -5.166 1.00 96.00 130 LEU A O 1
ATOM 1015 N N . GLU A 1 131 ? -3.185 -13.685 -7.339 1.00 94.12 131 GLU A N 1
ATOM 1016 C CA . GLU A 1 131 ? -3.422 -15.109 -7.088 1.00 94.12 131 GLU A CA 1
ATOM 1017 C C . GLU A 1 131 ? -2.218 -15.757 -6.391 1.00 94.12 131 GLU A C 1
ATOM 1019 O O . GLU A 1 131 ? -2.406 -16.484 -5.415 1.00 94.12 131 GLU A O 1
ATOM 1024 N N . ASP A 1 132 ? -0.985 -15.426 -6.794 1.00 95.81 132 ASP A N 1
ATOM 1025 C CA . ASP A 1 132 ? 0.224 -15.926 -6.128 1.00 95.81 132 ASP A CA 1
ATOM 1026 C C . ASP A 1 132 ? 0.264 -15.558 -4.642 1.00 95.81 132 ASP A C 1
ATOM 1028 O O . ASP A 1 132 ? 0.633 -16.394 -3.818 1.00 95.81 132 ASP A O 1
ATOM 1032 N N . ILE A 1 133 ? -0.146 -14.336 -4.283 1.00 94.56 133 ILE A N 1
ATOM 1033 C CA . ILE A 1 133 ? -0.231 -13.903 -2.879 1.00 94.56 133 ILE A CA 1
ATOM 1034 C C . ILE A 1 133 ? -1.221 -14.779 -2.112 1.00 94.56 133 ILE A C 1
ATOM 1036 O O . ILE A 1 133 ? -0.918 -15.234 -1.010 1.00 94.56 133 ILE A O 1
ATOM 1040 N N . THR A 1 134 ? -2.388 -15.039 -2.699 1.00 91.62 134 THR A N 1
ATOM 1041 C CA . THR A 1 134 ? -3.445 -15.831 -2.058 1.00 91.62 134 THR A CA 1
ATOM 1042 C C . THR A 1 134 ? -3.043 -17.302 -1.924 1.00 91.62 134 THR A C 1
ATOM 1044 O O . THR A 1 134 ? -3.302 -17.924 -0.896 1.00 91.62 134 THR A O 1
ATOM 1047 N N . ALA A 1 135 ? -2.389 -17.861 -2.943 1.00 92.44 135 ALA A N 1
ATOM 1048 C CA . ALA A 1 135 ? -2.033 -19.274 -3.002 1.00 92.44 135 ALA A CA 1
ATOM 1049 C C . ALA A 1 135 ? -0.764 -19.617 -2.205 1.00 92.44 135 ALA A C 1
ATOM 1051 O O . ALA A 1 135 ? -0.697 -20.674 -1.577 1.00 92.44 135 ALA A O 1
ATOM 1052 N N . LYS A 1 136 ? 0.256 -18.751 -2.246 1.00 91.06 136 LYS A N 1
ATOM 1053 C CA . LYS A 1 136 ? 1.588 -19.013 -1.672 1.00 91.06 136 LYS A CA 1
ATOM 1054 C C . LYS A 1 136 ? 1.834 -18.252 -0.369 1.00 91.06 136 LYS A C 1
ATOM 1056 O O . LYS A 1 136 ? 2.686 -18.660 0.420 1.00 91.06 136 LYS A O 1
ATOM 1061 N N . GLY A 1 137 ? 1.115 -17.153 -0.144 1.00 92.12 137 GLY A N 1
ATOM 1062 C CA . GLY A 1 137 ? 1.473 -16.166 0.869 1.00 92.12 137 GLY A CA 1
ATOM 1063 C C . GLY A 1 137 ? 2.743 -15.392 0.501 1.00 92.12 137 GLY A C 1
ATOM 1064 O O . GLY A 1 137 ? 3.374 -15.621 -0.532 1.00 92.12 137 GLY A O 1
ATOM 1065 N N . ILE A 1 138 ? 3.134 -14.460 1.371 1.00 94.94 138 ILE A N 1
ATOM 1066 C CA . ILE A 1 138 ? 4.381 -13.700 1.230 1.00 94.94 138 ILE A CA 1
ATOM 1067 C C . ILE A 1 138 ? 5.401 -14.251 2.239 1.00 94.94 138 ILE A C 1
ATOM 1069 O O . ILE A 1 138 ? 5.153 -14.160 3.444 1.00 94.94 138 ILE A O 1
ATOM 1073 N N . PRO A 1 139 ? 6.546 -14.801 1.791 1.00 95.25 139 PRO A N 1
ATOM 1074 C CA . PRO A 1 139 ? 7.610 -15.241 2.690 1.00 95.25 139 PRO A CA 1
ATOM 1075 C C . PRO A 1 139 ? 8.144 -14.101 3.565 1.00 95.25 139 PRO A C 1
ATOM 1077 O O . PRO A 1 139 ? 8.243 -12.956 3.124 1.00 95.25 139 PRO A O 1
ATOM 1080 N N . PHE A 1 140 ? 8.560 -14.412 4.793 1.00 94.69 140 PHE A N 1
ATOM 1081 C CA . PHE A 1 140 ? 9.108 -13.417 5.722 1.00 94.69 140 PHE A CA 1
ATOM 1082 C C . PHE A 1 140 ? 10.358 -12.713 5.161 1.00 94.69 140 PHE A C 1
ATOM 1084 O O . PHE A 1 140 ? 10.591 -11.527 5.400 1.00 94.69 140 PHE A O 1
ATOM 1091 N N . GLU A 1 141 ? 11.157 -13.422 4.368 1.00 97.69 141 GLU A N 1
ATOM 1092 C CA . GLU A 1 141 ? 12.362 -12.905 3.727 1.00 97.69 141 GLU A CA 1
ATOM 1093 C C . GLU A 1 141 ? 12.060 -11.779 2.727 1.00 97.69 141 GLU A C 1
ATOM 1095 O O . GLU A 1 141 ? 12.869 -10.858 2.588 1.00 97.69 141 GLU A O 1
ATOM 1100 N N . VAL A 1 142 ? 10.884 -11.803 2.084 1.00 97.88 142 VAL A N 1
ATOM 1101 C CA . VAL A 1 142 ? 10.433 -10.738 1.175 1.00 97.88 142 VAL A CA 1
ATOM 1102 C C . VAL A 1 142 ? 10.317 -9.418 1.931 1.00 97.88 142 VAL A C 1
ATOM 1104 O O . VAL A 1 142 ? 10.869 -8.411 1.485 1.00 97.88 142 VAL A O 1
ATOM 1107 N N . GLU A 1 143 ? 9.678 -9.424 3.106 1.00 97.06 143 GLU A N 1
ATOM 1108 C CA . GLU A 1 143 ? 9.595 -8.244 3.973 1.00 97.06 143 GLU A CA 1
ATOM 1109 C C . GLU A 1 143 ? 11.004 -7.750 4.332 1.00 97.06 143 GLU A C 1
ATOM 1111 O O . GLU A 1 143 ? 11.341 -6.586 4.104 1.00 97.06 143 GLU A O 1
ATOM 1116 N N . GLN A 1 144 ? 11.870 -8.645 4.816 1.00 97.75 144 GLN A N 1
ATOM 1117 C CA . GLN A 1 144 ? 13.230 -8.291 5.232 1.00 97.75 144 GLN A CA 1
ATOM 1118 C C . GLN A 1 144 ? 14.061 -7.650 4.113 1.00 97.75 144 GLN A C 1
ATOM 1120 O O . GLN A 1 144 ? 14.852 -6.740 4.375 1.00 97.75 144 GLN A O 1
ATOM 1125 N N . GLU A 1 145 ? 13.905 -8.101 2.868 1.00 98.50 145 GLU A N 1
ATOM 1126 C CA . GLU A 1 145 ? 14.580 -7.499 1.718 1.00 98.50 145 GLU A CA 1
ATOM 1127 C C . GLU A 1 145 ? 13.957 -6.156 1.319 1.00 98.50 145 GLU A C 1
ATOM 1129 O O . GLU A 1 145 ? 14.693 -5.200 1.058 1.00 98.50 145 GLU A O 1
ATOM 1134 N N . ILE A 1 146 ? 12.626 -6.035 1.338 1.00 98.25 146 ILE A N 1
ATOM 1135 C CA . ILE A 1 146 ? 11.925 -4.786 1.006 1.00 98.25 146 ILE A CA 1
ATOM 1136 C C . ILE A 1 146 ? 12.294 -3.674 1.987 1.00 98.25 146 ILE A C 1
ATOM 1138 O O . ILE A 1 146 ? 12.564 -2.548 1.565 1.00 98.25 146 ILE A O 1
ATOM 1142 N N . LEU A 1 147 ? 12.393 -3.977 3.283 1.00 97.25 147 LEU A N 1
ATOM 1143 C CA . LEU A 1 147 ? 12.783 -3.006 4.313 1.00 97.25 147 LEU A CA 1
ATOM 1144 C C . LEU A 1 147 ? 14.191 -2.423 4.082 1.00 97.25 147 LEU A C 1
ATOM 1146 O O . LEU A 1 147 ? 14.492 -1.330 4.567 1.00 97.25 147 LEU A O 1
ATOM 1150 N N . ARG A 1 148 ? 15.056 -3.104 3.317 1.00 97.81 148 ARG A N 1
ATOM 1151 C CA . ARG A 1 148 ? 16.400 -2.612 2.962 1.00 97.81 148 ARG A CA 1
ATOM 1152 C C . ARG A 1 148 ? 16.389 -1.616 1.800 1.00 97.81 148 ARG A C 1
ATOM 1154 O O . ARG A 1 148 ? 17.396 -0.939 1.585 1.00 97.81 148 ARG A O 1
ATOM 1161 N N . ILE A 1 149 ? 15.283 -1.482 1.063 1.00 97.44 149 ILE A N 1
ATOM 1162 C CA . ILE A 1 149 ? 15.157 -0.479 -0.001 1.00 97.44 149 ILE A CA 1
ATOM 1163 C C . ILE A 1 149 ? 15.217 0.929 0.627 1.00 97.44 149 ILE A C 1
ATOM 1165 O O . ILE A 1 149 ? 14.517 1.199 1.610 1.00 97.44 149 ILE A O 1
ATOM 1169 N N . PRO A 1 150 ? 16.008 1.872 0.069 1.00 95.88 150 PRO A N 1
ATOM 1170 C CA . PRO A 1 150 ? 16.106 3.231 0.596 1.00 95.88 150 PRO A CA 1
ATOM 1171 C C . PRO A 1 150 ? 14.739 3.910 0.775 1.00 95.88 150 PRO A C 1
ATOM 1173 O O . PRO A 1 150 ? 14.025 4.185 -0.190 1.00 95.88 150 PRO A O 1
ATOM 1176 N N . GLY A 1 151 ? 14.401 4.222 2.029 1.00 92.56 151 GLY A N 1
ATOM 1177 C CA . GLY A 1 151 ? 13.142 4.859 2.431 1.00 92.56 151 GLY A CA 1
ATOM 1178 C C . GLY A 1 151 ? 11.966 3.910 2.696 1.00 92.56 151 GLY A C 1
ATOM 1179 O O . GLY A 1 151 ? 10.866 4.396 2.937 1.00 92.56 151 GLY A O 1
ATOM 1180 N N . GLN A 1 152 ? 12.190 2.591 2.706 1.00 94.81 152 GLN A N 1
ATOM 1181 C CA . GLN A 1 152 ? 11.177 1.574 3.045 1.00 94.81 152 GLN A CA 1
ATOM 1182 C C . GLN A 1 152 ? 11.389 0.941 4.437 1.00 94.81 152 GLN A C 1
ATOM 1184 O O . GLN A 1 152 ? 10.614 0.093 4.865 1.00 94.81 152 GLN A O 1
ATOM 1189 N N . GLN A 1 153 ? 12.405 1.393 5.180 1.00 94.06 153 GLN A N 1
ATOM 1190 C CA . GLN A 1 153 ? 12.844 0.825 6.467 1.00 94.06 153 GLN A CA 1
ATOM 1191 C C . GLN A 1 153 ? 11.776 0.803 7.569 1.00 94.06 153 GLN A C 1
ATOM 1193 O O . GLN A 1 153 ? 11.886 0.019 8.505 1.00 94.06 153 GLN A O 1
ATOM 1198 N N . SER A 1 154 ? 10.756 1.662 7.490 1.00 92.06 154 SER A N 1
ATOM 1199 C CA . SER A 1 154 ? 9.666 1.674 8.473 1.00 92.06 154 SER A CA 1
ATOM 1200 C C . SER A 1 154 ? 8.698 0.497 8.323 1.00 92.06 154 SER A C 1
ATOM 1202 O O . SER A 1 154 ? 7.879 0.286 9.213 1.00 92.06 154 SER A O 1
ATOM 1204 N N . GLY A 1 155 ? 8.726 -0.215 7.190 1.00 93.69 155 GLY A N 1
ATOM 1205 C CA . GLY A 1 155 ? 7.784 -1.289 6.867 1.00 93.69 155 GLY A CA 1
ATOM 1206 C C . GLY A 1 155 ? 6.358 -0.823 6.543 1.00 93.69 155 GLY A C 1
ATOM 1207 O O . GLY A 1 155 ? 5.509 -1.644 6.210 1.00 93.69 155 GLY A O 1
ATOM 1208 N N . LEU A 1 156 ? 6.064 0.484 6.591 1.00 94.12 156 LEU A N 1
ATOM 1209 C CA . LEU A 1 156 ? 4.713 1.002 6.322 1.00 94.12 156 LEU A CA 1
ATOM 1210 C C . LEU A 1 156 ? 4.253 0.750 4.881 1.00 94.12 156 LEU A C 1
ATOM 1212 O O . LEU A 1 156 ? 3.075 0.500 4.650 1.00 94.12 156 LEU A O 1
ATOM 1216 N N . SER A 1 157 ? 5.159 0.834 3.909 1.00 95.75 157 SER A N 1
ATOM 1217 C CA . SER A 1 157 ? 4.841 0.521 2.513 1.00 95.75 157 SER A CA 1
ATOM 1218 C C . SER A 1 157 ? 4.547 -0.959 2.330 1.00 95.75 157 SER A C 1
ATOM 1220 O O . SER A 1 157 ? 3.571 -1.288 1.675 1.00 95.75 157 SER A O 1
ATOM 1222 N N . PHE A 1 158 ? 5.334 -1.838 2.952 1.00 97.19 158 PHE A N 1
ATOM 1223 C CA . PHE A 1 158 ? 5.116 -3.279 2.886 1.00 97.19 158 PHE A CA 1
ATOM 1224 C C . PHE A 1 158 ? 3.772 -3.678 3.505 1.00 97.19 158 PHE A C 1
ATOM 1226 O O . PHE A 1 158 ? 2.982 -4.360 2.865 1.00 97.19 158 PHE A O 1
ATOM 1233 N N . ARG A 1 159 ? 3.447 -3.164 4.696 1.00 96.25 159 ARG A N 1
ATOM 1234 C CA . ARG A 1 159 ? 2.132 -3.397 5.315 1.00 96.25 159 ARG A CA 1
ATOM 1235 C C . ARG A 1 159 ? 0.985 -2.925 4.433 1.00 96.25 159 ARG A C 1
ATOM 1237 O O . ARG A 1 159 ? -0.009 -3.626 4.283 1.00 96.25 159 ARG A O 1
ATOM 1244 N N . TYR A 1 160 ? 1.139 -1.753 3.818 1.00 97.12 160 TYR A N 1
ATOM 1245 C CA . TYR A 1 160 ? 0.122 -1.244 2.908 1.00 97.12 160 TYR A CA 1
ATOM 1246 C C . TYR A 1 160 ? 0.007 -2.080 1.636 1.00 97.12 160 TYR A C 1
ATOM 1248 O O . TYR A 1 160 ? -1.102 -2.343 1.191 1.00 97.12 160 TYR A O 1
ATOM 1256 N N . PHE A 1 161 ? 1.131 -2.544 1.091 1.00 98.12 161 PHE A N 1
ATOM 1257 C CA . PHE A 1 161 ? 1.151 -3.501 -0.008 1.00 98.12 161 PHE A CA 1
ATOM 1258 C C . PHE A 1 161 ? 0.350 -4.758 0.347 1.00 98.12 161 PHE A C 1
ATOM 1260 O O . PHE A 1 161 ? -0.524 -5.120 -0.429 1.00 98.12 161 PHE A O 1
ATOM 1267 N N . CYS A 1 162 ? 0.558 -5.350 1.530 1.00 97.56 162 CYS A N 1
ATOM 1268 C CA . CYS A 1 162 ? -0.223 -6.506 1.983 1.00 97.56 162 CYS A CA 1
ATOM 1269 C C . CYS A 1 162 ? -1.726 -6.195 2.067 1.00 97.56 162 CYS A C 1
ATOM 1271 O O . CYS A 1 162 ? -2.548 -6.978 1.602 1.00 97.56 162 CYS A O 1
ATOM 1273 N N . MET A 1 163 ? -2.106 -5.029 2.603 1.00 97.19 163 MET A N 1
ATOM 1274 C CA . MET A 1 163 ? -3.517 -4.620 2.644 1.00 97.19 163 MET A CA 1
ATOM 1275 C C . MET A 1 163 ? -4.126 -4.487 1.238 1.00 97.19 163 MET A C 1
ATOM 1277 O O . MET A 1 163 ? -5.253 -4.932 1.002 1.00 97.19 163 MET A O 1
ATOM 1281 N N . LEU A 1 164 ? -3.389 -3.861 0.314 1.00 97.06 164 LEU A N 1
ATOM 1282 C CA . LEU A 1 164 ? -3.802 -3.650 -1.074 1.00 97.06 164 LEU A CA 1
ATOM 1283 C C . LEU A 1 164 ? -3.883 -4.962 -1.859 1.00 97.06 164 LEU A C 1
ATOM 1285 O O . LEU A 1 164 ? -4.737 -5.078 -2.730 1.00 97.06 164 LEU A O 1
ATOM 1289 N N . SER A 1 165 ? -3.023 -5.937 -1.556 1.00 96.06 165 SER A N 1
ATOM 1290 C CA . SER A 1 165 ? -3.002 -7.242 -2.223 1.00 96.06 165 SER A CA 1
ATOM 1291 C C . SER A 1 165 ? -3.980 -8.261 -1.632 1.00 96.06 165 SER A C 1
ATOM 1293 O O . SER A 1 165 ? -4.102 -9.354 -2.175 1.00 96.06 165 SER A O 1
ATOM 1295 N N . GLY A 1 166 ? -4.710 -7.916 -0.564 1.00 94.81 166 GLY A N 1
ATOM 1296 C CA . GLY A 1 166 ? -5.813 -8.738 -0.056 1.00 94.81 166 GLY A CA 1
ATOM 1297 C C . GLY A 1 166 ? -5.742 -9.131 1.417 1.00 94.81 166 GLY A C 1
ATOM 1298 O O . GLY A 1 166 ? -6.715 -9.685 1.920 1.00 94.81 166 GLY A O 1
ATOM 1299 N N . ASP A 1 167 ? -4.646 -8.846 2.122 1.00 95.62 167 ASP A N 1
ATOM 1300 C CA . ASP A 1 167 ? -4.466 -9.286 3.507 1.00 95.62 167 ASP A CA 1
ATOM 1301 C C . ASP A 1 167 ? -5.342 -8.477 4.478 1.00 95.62 167 ASP A C 1
ATOM 1303 O O . ASP A 1 167 ? -5.047 -7.338 4.850 1.00 95.62 167 ASP A O 1
ATOM 1307 N N . ASP A 1 168 ? -6.436 -9.102 4.912 1.00 96.50 168 ASP A N 1
ATOM 1308 C CA . ASP A 1 168 ? -7.400 -8.544 5.858 1.00 96.50 168 ASP A CA 1
ATOM 1309 C C . ASP A 1 168 ? -6.891 -8.461 7.307 1.00 96.50 168 ASP A C 1
ATOM 1311 O O . ASP A 1 168 ? -7.515 -7.802 8.148 1.00 96.50 168 ASP A O 1
ATOM 1315 N N . SER A 1 169 ? -5.758 -9.099 7.610 1.00 95.69 169 SER A N 1
ATOM 1316 C CA . SER A 1 169 ? -5.147 -9.095 8.941 1.00 95.69 169 SER A CA 1
ATOM 1317 C C . SER A 1 169 ? -4.205 -7.911 9.177 1.00 95.69 169 SER A C 1
ATOM 1319 O O . SER A 1 169 ? -3.848 -7.636 10.325 1.00 95.69 169 SER A O 1
ATOM 1321 N N . GLN A 1 170 ? -3.813 -7.185 8.126 1.00 95.12 170 GLN A N 1
ATOM 1322 C CA . GLN A 1 170 ? -2.839 -6.096 8.216 1.00 95.12 170 GLN A CA 1
ATOM 1323 C C . GLN A 1 170 ? -3.499 -4.733 8.404 1.00 95.12 170 GLN A C 1
ATOM 1325 O O . GLN A 1 170 ? -4.545 -4.431 7.834 1.00 95.12 170 GLN A O 1
ATOM 1330 N N . ALA A 1 171 ? -2.826 -3.889 9.179 1.00 96.06 171 ALA A N 1
ATOM 1331 C CA . ALA A 1 171 ? -3.036 -2.451 9.223 1.00 96.06 171 ALA A CA 1
ATOM 1332 C C . ALA A 1 171 ? -1.791 -1.736 8.688 1.00 96.06 171 ALA A C 1
ATOM 1334 O O . ALA A 1 171 ? -0.674 -2.268 8.733 1.00 96.06 171 ALA A O 1
ATOM 1335 N N . LYS A 1 172 ? -1.959 -0.478 8.278 1.00 94.62 172 LYS A N 1
ATOM 1336 C CA . LYS A 1 172 ? -0.873 0.452 7.972 1.00 94.62 172 LYS A CA 1
ATOM 1337 C C . LYS A 1 172 ? -0.983 1.608 8.963 1.00 94.62 172 LYS A C 1
ATOM 1339 O O . LYS A 1 172 ? -1.519 2.655 8.603 1.00 94.62 172 LYS A O 1
ATOM 1344 N N . PRO A 1 173 ? -0.426 1.471 10.185 1.00 92.69 173 PRO A N 1
ATOM 1345 C CA . PRO A 1 173 ? -0.540 2.483 11.228 1.00 92.69 173 PRO A CA 1
ATOM 1346 C C . PRO A 1 173 ? 0.260 3.746 10.887 1.00 92.69 173 PRO A C 1
ATOM 1348 O O . PRO A 1 173 ? 1.370 3.976 11.368 1.00 92.69 173 PRO A O 1
ATOM 1351 N N . ASP A 1 174 ? -0.290 4.558 9.995 1.00 92.69 174 ASP A N 1
ATOM 1352 C CA . ASP A 1 174 ? 0.285 5.808 9.545 1.00 92.69 174 ASP A CA 1
ATOM 1353 C C . ASP A 1 174 ? -0.034 6.941 10.531 1.00 92.69 174 ASP A C 1
ATOM 1355 O O . ASP A 1 174 ? -0.611 6.748 11.604 1.00 92.69 174 ASP A O 1
ATOM 1359 N N . ARG A 1 175 ? 0.331 8.176 10.177 1.00 92.56 175 ARG A N 1
ATOM 1360 C CA . ARG A 1 175 ? 0.075 9.334 11.044 1.00 92.56 175 ARG A CA 1
ATOM 1361 C C . ARG A 1 175 ? -1.411 9.538 11.376 1.00 92.56 175 ARG A C 1
ATOM 1363 O O . ARG A 1 175 ? -1.695 10.127 12.412 1.00 92.56 175 ARG A O 1
ATOM 1370 N N . HIS A 1 176 ? -2.338 9.142 10.501 1.00 94.25 176 HIS A N 1
ATOM 1371 C CA . HIS A 1 176 ? -3.772 9.324 10.716 1.00 94.25 176 HIS A CA 1
ATOM 1372 C C . HIS A 1 176 ? -4.274 8.293 11.718 1.00 94.25 176 HIS A C 1
ATOM 1374 O O . HIS A 1 176 ? -4.888 8.672 12.716 1.00 94.25 176 HIS A O 1
ATOM 1380 N N . VAL A 1 177 ? -3.921 7.027 11.507 1.00 96.06 177 VAL A N 1
ATOM 1381 C CA . VAL A 1 177 ? -4.277 5.928 12.410 1.00 96.06 177 VAL A CA 1
ATOM 1382 C C . VAL A 1 177 ? -3.656 6.136 13.790 1.00 96.06 177 VAL A C 1
ATOM 1384 O O . VAL A 1 177 ? -4.366 6.136 14.793 1.00 96.06 177 VAL A O 1
ATOM 1387 N N . LEU A 1 178 ? -2.354 6.428 13.865 1.00 96.19 178 LEU A N 1
ATOM 1388 C CA . LEU A 1 178 ? -1.672 6.681 15.140 1.00 96.19 178 LEU A CA 1
ATOM 1389 C C . LEU A 1 178 ? -2.250 7.897 15.877 1.00 96.19 178 LEU A C 1
ATOM 1391 O O . LEU A 1 178 ? -2.408 7.860 17.098 1.00 96.19 178 LEU A O 1
ATOM 1395 N N . ARG A 1 179 ? -2.613 8.967 15.154 1.00 96.12 179 ARG A N 1
ATOM 1396 C CA . ARG A 1 179 ? -3.269 10.141 15.751 1.00 96.12 179 ARG A CA 1
ATOM 1397 C C . ARG A 1 179 ? -4.650 9.788 16.294 1.00 96.12 179 ARG A C 1
ATOM 1399 O O . ARG A 1 179 ? -4.973 10.232 17.389 1.00 96.12 179 ARG A O 1
ATOM 1406 N N . PHE A 1 180 ? -5.442 8.999 15.568 1.00 96.44 180 PHE A N 1
ATOM 1407 C CA . PHE A 1 180 ? -6.739 8.535 16.058 1.00 96.44 180 PHE A CA 1
ATOM 1408 C C . PHE A 1 180 ? -6.580 7.746 17.356 1.00 96.44 180 PHE A C 1
ATOM 1410 O O . PHE A 1 180 ? -7.205 8.098 18.353 1.00 96.44 180 PHE A O 1
ATOM 1417 N N . LEU A 1 181 ? -5.690 6.747 17.373 1.00 96.06 181 LEU A N 1
ATOM 1418 C CA . LEU A 1 181 ? -5.427 5.936 18.563 1.00 96.06 181 LEU A CA 1
ATOM 1419 C C . LEU A 1 181 ? -5.028 6.813 19.756 1.00 96.06 181 LEU A C 1
ATOM 1421 O O . LEU A 1 181 ? -5.626 6.699 20.823 1.00 96.06 181 LEU A O 1
ATOM 1425 N N . LYS A 1 182 ? -4.102 7.756 19.555 1.00 95.38 182 LYS A N 1
ATOM 1426 C CA . LYS A 1 182 ? -3.693 8.702 20.599 1.00 95.38 182 LYS A CA 1
ATOM 1427 C C . LYS A 1 182 ? -4.846 9.556 21.114 1.00 95.38 182 LYS A C 1
ATOM 1429 O O . LYS A 1 182 ? -4.977 9.738 22.319 1.00 95.38 182 LYS A O 1
ATOM 1434 N N . GLU A 1 183 ? -5.681 10.084 20.224 1.00 94.44 183 GLU A N 1
ATOM 1435 C CA . GLU A 1 183 ? -6.823 10.915 20.611 1.00 94.44 183 GLU A CA 1
ATOM 1436 C C . GLU A 1 183 ? -7.900 10.124 21.370 1.00 94.44 183 GLU A C 1
ATOM 1438 O O . GLU A 1 183 ? -8.587 10.709 22.203 1.00 94.44 183 GLU A O 1
ATOM 1443 N N . GLN A 1 184 ? -8.064 8.825 21.094 1.00 93.81 184 GLN A N 1
ATOM 1444 C CA . GLN A 1 184 ? -9.102 8.004 21.731 1.00 93.81 184 GLN A CA 1
ATOM 1445 C C . GLN A 1 184 ? -8.638 7.318 23.018 1.00 93.81 184 GLN A C 1
ATOM 1447 O O . GLN A 1 184 ? -9.453 7.082 23.907 1.00 93.81 184 GLN A O 1
ATOM 1452 N N . THR A 1 185 ? -7.350 6.997 23.143 1.00 92.25 185 THR A N 1
ATOM 1453 C CA . THR A 1 185 ? -6.830 6.258 24.307 1.00 92.25 185 THR A CA 1
ATOM 1454 C C . THR A 1 185 ? -5.897 7.081 25.190 1.00 92.25 185 THR A C 1
ATOM 1456 O O . THR A 1 185 ? -5.574 6.653 26.295 1.00 92.25 185 THR A O 1
ATOM 1459 N N . GLY A 1 186 ? -5.436 8.242 24.718 1.00 92.38 186 GLY A N 1
ATOM 1460 C CA . GLY A 1 186 ? -4.453 9.078 25.409 1.00 92.38 186 GLY A CA 1
ATOM 1461 C C . GLY A 1 186 ? -3.010 8.566 25.335 1.00 92.38 186 GLY A C 1
ATOM 1462 O O . GLY A 1 186 ? -2.130 9.193 25.920 1.00 92.38 186 GLY A O 1
ATOM 1463 N N . ASN A 1 187 ? -2.744 7.464 24.623 1.00 92.62 187 ASN A N 1
ATOM 1464 C CA . ASN A 1 187 ? -1.427 6.823 24.578 1.00 92.62 187 ASN A CA 1
ATOM 1465 C C . ASN A 1 187 ? -0.742 6.980 23.216 1.00 92.62 187 ASN A C 1
ATOM 1467 O O . ASN A 1 187 ? -1.388 6.990 22.170 1.00 92.62 187 ASN A O 1
ATOM 1471 N N . ASP A 1 188 ? 0.587 7.053 23.225 1.00 94.19 188 ASP A N 1
ATOM 1472 C CA . ASP A 1 188 ? 1.396 6.909 22.016 1.00 94.19 188 ASP A CA 1
ATOM 1473 C C . ASP A 1 188 ? 1.627 5.421 21.705 1.00 94.19 188 ASP A C 1
ATOM 1475 O O . ASP A 1 188 ? 1.823 4.609 22.611 1.00 94.19 188 ASP A O 1
ATOM 1479 N N . TYR A 1 189 ? 1.619 5.072 20.417 1.00 94.06 189 TYR A N 1
ATOM 1480 C CA . TYR A 1 189 ? 1.777 3.698 19.937 1.00 94.06 189 TYR A CA 1
ATOM 1481 C C . TYR A 1 189 ? 2.937 3.593 18.951 1.00 94.06 189 TYR A C 1
ATOM 1483 O O . TYR A 1 189 ? 3.092 4.431 18.060 1.00 94.06 189 TYR A O 1
ATOM 1491 N N . SER A 1 190 ? 3.725 2.526 19.069 1.00 94.25 190 SER A N 1
ATOM 1492 C CA . SER A 1 190 ? 4.573 2.060 17.973 1.00 94.25 190 SER A CA 1
ATOM 1493 C C . SER A 1 190 ? 3.721 1.436 16.859 1.00 94.25 190 SER A C 1
ATOM 1495 O O . SER A 1 190 ? 2.560 1.088 17.072 1.00 94.25 190 SER A O 1
ATOM 1497 N N . ILE A 1 191 ? 4.308 1.239 15.673 1.00 92.38 191 ILE A N 1
ATOM 1498 C CA . ILE A 1 191 ? 3.634 0.569 14.544 1.00 92.38 191 ILE A CA 1
ATOM 1499 C C . ILE A 1 191 ? 3.127 -0.821 14.958 1.00 92.38 191 ILE A C 1
ATOM 1501 O O . ILE A 1 191 ? 1.980 -1.164 14.689 1.00 92.38 191 ILE A O 1
ATOM 1505 N N . GLN A 1 192 ? 3.954 -1.601 15.660 1.00 93.12 192 GLN A N 1
ATOM 1506 C CA . GLN A 1 192 ? 3.568 -2.944 16.093 1.00 93.12 192 GLN A CA 1
ATOM 1507 C C . GLN A 1 192 ? 2.472 -2.906 17.166 1.00 93.12 192 GLN A C 1
ATOM 1509 O O . GLN A 1 192 ? 1.503 -3.650 17.078 1.00 93.12 192 GLN A O 1
ATOM 1514 N N . GLN A 1 193 ? 2.567 -1.993 18.137 1.00 95.31 193 GLN A N 1
ATOM 1515 C CA . GLN A 1 193 ? 1.526 -1.855 19.160 1.00 95.31 193 GLN A CA 1
ATOM 1516 C C . GLN A 1 193 ? 0.186 -1.425 18.550 1.00 95.31 193 GLN A C 1
ATOM 1518 O O . GLN A 1 193 ? -0.861 -1.895 18.985 1.00 95.31 193 GLN A O 1
ATOM 1523 N N . ALA A 1 194 ? 0.207 -0.553 17.539 1.00 95.94 194 ALA A N 1
ATOM 1524 C CA . ALA A 1 194 ? -0.996 -0.150 16.824 1.00 95.94 194 ALA A CA 1
ATOM 1525 C C . ALA A 1 194 ? -1.622 -1.322 16.051 1.00 95.94 194 ALA A C 1
ATOM 1527 O O . ALA A 1 194 ? -2.828 -1.528 16.156 1.00 95.94 194 ALA A O 1
ATOM 1528 N N . GLN A 1 195 ? -0.814 -2.131 15.354 1.00 95.50 195 GLN A N 1
ATOM 1529 C CA . GLN A 1 195 ? -1.268 -3.377 14.722 1.00 95.50 195 GLN A CA 1
ATOM 1530 C C . GLN A 1 195 ? -1.961 -4.301 15.738 1.00 95.50 195 GLN A C 1
ATOM 1532 O O . GLN A 1 195 ? -3.055 -4.802 15.480 1.00 95.50 195 GLN A O 1
ATOM 1537 N N . ASP A 1 196 ? -1.346 -4.511 16.904 1.00 95.75 196 ASP A N 1
ATOM 1538 C CA . ASP A 1 196 ? -1.882 -5.399 17.939 1.00 95.75 196 ASP A CA 1
ATOM 1539 C 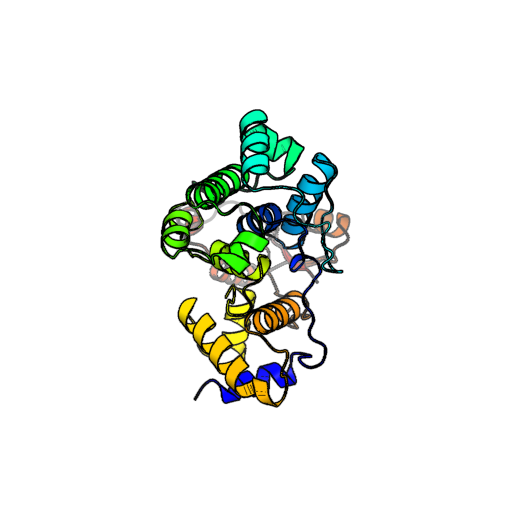C . ASP A 1 196 ? -3.189 -4.871 18.542 1.00 95.75 196 ASP A C 1
ATOM 1541 O O . ASP A 1 196 ? -4.139 -5.626 18.741 1.00 95.75 196 ASP A O 1
ATOM 1545 N N . VAL A 1 197 ? -3.272 -3.564 18.788 1.00 96.25 197 VAL A N 1
ATOM 1546 C CA . VAL A 1 197 ? -4.482 -2.929 19.323 1.00 96.25 197 VAL A CA 1
ATOM 1547 C C . VAL A 1 197 ? -5.633 -2.962 18.323 1.00 96.25 197 VAL A C 1
ATOM 1549 O O . VAL A 1 197 ? -6.764 -3.241 18.723 1.00 96.25 197 VAL A O 1
ATOM 1552 N N . LEU A 1 198 ? -5.373 -2.724 17.035 1.00 97.00 198 LEU A N 1
ATOM 1553 C CA . LEU A 1 198 ? -6.403 -2.818 16.000 1.00 97.00 198 LEU A CA 1
ATOM 1554 C C . LEU A 1 198 ? -6.910 -4.254 15.852 1.00 97.00 198 LEU A C 1
ATOM 1556 O O . LEU A 1 198 ? -8.120 -4.459 15.808 1.00 97.00 198 LEU A O 1
ATOM 1560 N N . ARG A 1 199 ? -6.013 -5.249 15.874 1.00 97.38 199 ARG A N 1
ATOM 1561 C CA . ARG A 1 199 ? -6.390 -6.670 15.864 1.00 97.38 199 ARG A CA 1
ATOM 1562 C C . ARG A 1 199 ? -7.309 -7.023 17.032 1.00 97.38 199 ARG A C 1
ATOM 1564 O O . ARG A 1 199 ? -8.404 -7.525 16.804 1.00 97.38 199 ARG A O 1
ATOM 1571 N N . ASN A 1 200 ? -6.916 -6.673 18.256 1.00 96.31 200 ASN A N 1
ATOM 1572 C CA . ASN A 1 200 ? -7.730 -6.937 19.445 1.00 96.31 200 ASN A CA 1
ATOM 1573 C C . ASN A 1 200 ? -9.089 -6.212 19.386 1.00 96.31 200 ASN A C 1
ATOM 1575 O O . ASN A 1 200 ? -10.097 -6.734 19.847 1.00 96.31 200 ASN A O 1
ATOM 1579 N N . THR A 1 201 ? -9.132 -5.007 18.809 1.00 96.69 201 THR A N 1
ATOM 1580 C CA . THR A 1 201 ? -10.382 -4.245 18.635 1.00 96.69 201 THR A CA 1
ATOM 1581 C C . THR A 1 201 ? -11.333 -4.956 17.678 1.00 96.69 201 THR A C 1
ATOM 1583 O O . THR A 1 201 ? -12.520 -5.070 17.966 1.00 96.69 201 THR A O 1
ATOM 1586 N N . VAL A 1 202 ? -10.822 -5.474 16.559 1.00 97.00 202 VAL A N 1
ATOM 1587 C CA . VAL A 1 202 ? -11.625 -6.263 15.616 1.00 97.00 202 VAL A CA 1
ATOM 1588 C C . VAL A 1 202 ? -12.144 -7.540 16.270 1.00 97.00 202 VAL A C 1
ATOM 1590 O O . VAL A 1 202 ? -13.318 -7.852 16.110 1.00 97.00 202 VAL A O 1
ATOM 1593 N N . GLU A 1 203 ? -11.311 -8.247 17.039 1.00 96.50 203 GLU A N 1
ATOM 1594 C CA . GLU A 1 203 ? -11.723 -9.457 17.765 1.00 96.50 203 GLU A CA 1
ATOM 1595 C C . GLU A 1 203 ? -12.900 -9.190 18.713 1.00 96.50 203 GLU A C 1
ATOM 1597 O O . GLU A 1 203 ? -13.871 -9.942 18.700 1.00 96.50 203 GLU A O 1
ATOM 1602 N N . LEU A 1 204 ? -12.860 -8.090 19.471 1.00 96.19 204 LEU A N 1
ATOM 1603 C CA . LEU A 1 204 ? -13.936 -7.706 20.393 1.00 96.19 204 LEU A CA 1
ATOM 1604 C C . LEU A 1 204 ? -15.215 -7.242 19.682 1.00 96.19 204 LEU A C 1
ATOM 1606 O O . LEU A 1 204 ? -16.312 -7.405 20.210 1.00 96.19 204 LEU A O 1
ATOM 1610 N N . LEU A 1 205 ? -15.088 -6.649 18.495 1.00 95.75 205 LEU A N 1
ATOM 1611 C CA . LEU A 1 205 ? -16.217 -6.123 17.723 1.00 95.75 205 LEU A CA 1
ATOM 1612 C C . LEU A 1 205 ? -16.839 -7.154 16.769 1.00 95.75 205 LEU A C 1
ATOM 1614 O O . LEU A 1 205 ? -17.890 -6.883 16.183 1.00 95.75 205 LEU A O 1
ATOM 1618 N N . LYS A 1 206 ? -16.221 -8.328 16.616 1.00 94.94 206 LYS A N 1
ATOM 1619 C CA . LYS A 1 206 ? -16.565 -9.320 15.591 1.00 94.94 206 LYS A CA 1
ATOM 1620 C C . LYS A 1 206 ? -17.996 -9.840 15.692 1.00 94.94 206 LYS A C 1
ATOM 1622 O O . LYS A 1 206 ? -18.653 -9.989 14.666 1.00 94.94 206 LYS A O 1
ATOM 1627 N N . ASP A 1 207 ? -18.498 -10.053 16.906 1.00 95.38 207 ASP A N 1
ATOM 1628 C CA . ASP A 1 207 ? -19.864 -10.550 17.122 1.00 95.38 207 ASP A CA 1
ATOM 1629 C C . ASP A 1 207 ? -20.925 -9.560 16.618 1.00 95.38 207 ASP A C 1
ATOM 1631 O O . ASP A 1 207 ? -21.976 -9.960 16.120 1.00 95.38 207 ASP A O 1
ATOM 1635 N N . LYS A 1 208 ? -20.641 -8.254 16.712 1.00 96.31 208 LYS A N 1
ATOM 1636 C CA . LYS A 1 208 ? -21.553 -7.187 16.280 1.00 96.31 208 LYS A CA 1
ATOM 1637 C C . LYS A 1 208 ? -21.332 -6.767 14.828 1.00 96.31 208 LYS A C 1
ATOM 1639 O O . LYS A 1 208 ? -22.288 -6.388 14.154 1.00 96.31 208 LYS A O 1
ATOM 1644 N N . TYR A 1 209 ? -20.097 -6.855 14.340 1.00 96.69 209 TYR A N 1
ATOM 1645 C CA . TYR A 1 209 ? -19.720 -6.518 12.967 1.00 96.69 209 TYR A CA 1
ATOM 1646 C C . TYR A 1 209 ? -18.931 -7.681 12.337 1.00 96.69 209 TYR A C 1
ATOM 1648 O O . TYR A 1 209 ? -17.706 -7.606 12.229 1.00 96.69 209 TYR A O 1
ATOM 1656 N N . PRO A 1 210 ? -19.611 -8.751 11.876 1.00 95.12 210 PRO A N 1
ATOM 1657 C CA . PRO A 1 210 ? -18.950 -9.970 11.392 1.00 95.12 210 PRO A CA 1
ATOM 1658 C C . PRO A 1 210 ? -18.011 -9.771 10.196 1.00 95.12 210 PRO A C 1
ATOM 1660 O O . PRO A 1 210 ? -17.075 -10.545 10.012 1.00 95.12 210 PRO A O 1
ATOM 1663 N N . ASN A 1 211 ? -18.253 -8.729 9.395 1.00 94.44 211 ASN A N 1
ATOM 1664 C CA . ASN A 1 211 ? -17.456 -8.393 8.212 1.00 94.44 211 ASN A CA 1
ATOM 1665 C C . ASN A 1 211 ? -16.279 -7.453 8.522 1.00 94.44 211 ASN A C 1
ATOM 1667 O O . ASN A 1 211 ? -15.549 -7.066 7.611 1.00 94.44 211 ASN A O 1
ATOM 1671 N N . LEU A 1 212 ? -16.113 -7.030 9.780 1.00 97.12 212 LEU A N 1
ATOM 1672 C CA . LEU A 1 212 ? -15.034 -6.131 10.159 1.00 97.12 212 LEU A CA 1
ATOM 1673 C C . LEU A 1 212 ? -13.700 -6.881 10.143 1.00 97.12 212 LEU A C 1
ATOM 1675 O O . LEU A 1 212 ? -13.524 -7.890 10.823 1.00 97.12 212 LEU A O 1
ATOM 1679 N N . THR A 1 213 ? -12.746 -6.351 9.386 1.00 97.94 213 THR A N 1
ATOM 1680 C CA . THR A 1 213 ? -11.364 -6.838 9.328 1.00 97.94 213 THR A CA 1
ATOM 1681 C C . THR A 1 213 ? -10.407 -5.768 9.839 1.00 97.94 213 THR A C 1
ATOM 1683 O O . THR A 1 213 ? -10.786 -4.602 9.981 1.00 97.94 213 THR A O 1
ATOM 1686 N N . VAL A 1 214 ? -9.153 -6.138 10.122 1.00 98.06 214 VAL A N 1
ATOM 1687 C CA . VAL A 1 214 ? -8.130 -5.165 10.548 1.00 98.06 214 VAL A CA 1
ATOM 1688 C C . VAL A 1 214 ? -7.888 -4.152 9.435 1.00 98.06 214 VAL A C 1
ATOM 1690 O O . VAL A 1 214 ? -7.866 -2.949 9.696 1.00 98.06 214 VAL A O 1
ATOM 1693 N N . ARG A 1 215 ? -7.830 -4.633 8.190 1.00 98.00 215 ARG A N 1
ATOM 1694 C CA . ARG A 1 215 ? -7.739 -3.799 6.991 1.00 98.00 215 ARG A CA 1
ATOM 1695 C C . ARG A 1 215 ? -8.904 -2.813 6.871 1.00 98.00 215 ARG A C 1
ATOM 1697 O O . ARG A 1 215 ? -8.679 -1.631 6.617 1.00 98.00 215 ARG A O 1
ATOM 1704 N N . LEU A 1 216 ? -10.142 -3.276 7.066 1.00 97.75 216 LEU A N 1
ATOM 1705 C CA . LEU A 1 216 ? -11.328 -2.418 6.977 1.00 97.75 216 LEU A CA 1
ATOM 1706 C C . LEU A 1 216 ? -11.393 -1.399 8.121 1.00 97.75 216 LEU A C 1
ATOM 1708 O O . LEU A 1 216 ? -11.787 -0.253 7.899 1.00 97.75 216 LEU A O 1
ATOM 1712 N N . LEU A 1 217 ? -10.989 -1.790 9.332 1.00 97.94 217 LEU A N 1
ATOM 1713 C CA . LEU A 1 217 ? -10.928 -0.884 10.475 1.00 97.94 217 LEU A CA 1
ATOM 1714 C C . LEU A 1 217 ? -9.870 0.211 10.271 1.00 97.94 217 LEU A C 1
ATOM 1716 O O . LEU A 1 217 ? -10.173 1.383 10.489 1.00 97.94 217 LEU A O 1
ATOM 1720 N N . ASP A 1 218 ? -8.665 -0.151 9.819 1.00 97.69 218 ASP A N 1
ATOM 1721 C CA . ASP A 1 218 ? -7.596 0.797 9.474 1.00 97.69 218 ASP A CA 1
ATOM 1722 C C . ASP A 1 218 ? -8.080 1.817 8.436 1.00 97.69 218 ASP A C 1
ATOM 1724 O O . ASP A 1 218 ? -8.031 3.024 8.690 1.00 97.69 218 ASP A O 1
ATOM 1728 N N . TYR A 1 219 ? -8.660 1.336 7.330 1.00 96.81 219 TYR A N 1
ATOM 1729 C CA . TYR A 1 219 ? -9.215 2.201 6.293 1.00 96.81 219 TYR A CA 1
ATOM 1730 C C . TYR A 1 219 ? -10.307 3.127 6.839 1.00 96.81 219 TYR A C 1
ATOM 1732 O O . TYR A 1 219 ? -10.290 4.323 6.558 1.00 96.81 219 TYR A O 1
ATOM 1740 N N . SER A 1 220 ? -11.228 2.606 7.654 1.00 97.12 220 SER A N 1
ATOM 1741 C CA . SER A 1 220 ? -12.321 3.398 8.235 1.00 97.12 220 SER A CA 1
ATOM 1742 C C . SER A 1 220 ? -11.798 4.510 9.146 1.00 97.12 220 SER A C 1
ATOM 1744 O O . SER A 1 220 ? -12.301 5.634 9.121 1.00 97.12 220 SER A O 1
ATOM 1746 N N . ILE A 1 221 ? -10.762 4.216 9.938 1.00 97.19 221 ILE A N 1
ATOM 1747 C CA . ILE A 1 221 ? -10.079 5.211 10.768 1.00 97.19 221 ILE A CA 1
ATOM 1748 C C . ILE A 1 221 ? -9.394 6.252 9.883 1.00 97.19 221 ILE A C 1
ATOM 1750 O O . ILE A 1 221 ? -9.547 7.451 10.121 1.00 97.19 221 ILE A O 1
ATOM 1754 N N . TRP A 1 222 ? -8.637 5.813 8.878 1.00 95.19 222 TRP A N 1
ATOM 1755 C CA . TRP A 1 222 ? -7.943 6.705 7.958 1.00 95.19 222 TRP A CA 1
ATOM 1756 C C . TRP A 1 222 ? -8.921 7.645 7.244 1.00 95.19 222 TRP A C 1
ATOM 1758 O O . TRP A 1 222 ? -8.694 8.854 7.244 1.00 95.19 222 TRP A O 1
ATOM 1768 N N . ASP A 1 223 ? -10.030 7.118 6.724 1.00 94.25 223 ASP A N 1
ATOM 1769 C CA . ASP A 1 223 ? -11.055 7.873 6.004 1.00 94.25 223 ASP A CA 1
ATOM 1770 C C . ASP A 1 223 ? -11.700 8.937 6.902 1.00 94.25 223 ASP A C 1
ATOM 1772 O O . ASP A 1 223 ? -11.725 10.124 6.559 1.00 94.25 223 ASP A O 1
ATOM 1776 N N . TYR A 1 224 ? -12.096 8.551 8.120 1.00 95.12 224 TYR A N 1
ATOM 1777 C CA . TYR A 1 224 ? -12.577 9.489 9.135 1.00 95.12 224 TYR A CA 1
ATOM 1778 C C . TYR A 1 224 ? -11.542 10.584 9.427 1.00 95.12 224 TYR A C 1
ATOM 1780 O O . TYR A 1 224 ? -11.864 11.771 9.460 1.00 95.12 224 TYR A O 1
ATOM 1788 N N . MET A 1 225 ? -10.277 10.213 9.630 1.00 94.25 225 MET A N 1
ATOM 1789 C CA . MET A 1 225 ? -9.209 11.155 9.968 1.00 94.25 225 MET A CA 1
ATOM 1790 C C . MET A 1 225 ? -8.808 12.071 8.810 1.00 94.25 225 MET A C 1
ATOM 1792 O O . MET A 1 225 ? -8.314 13.172 9.064 1.00 94.25 225 MET A O 1
ATOM 1796 N N . ALA A 1 226 ? -8.965 11.622 7.567 1.00 90.06 226 ALA A N 1
ATOM 1797 C CA . ALA A 1 226 ? -8.662 12.387 6.365 1.00 90.06 226 ALA A CA 1
ATOM 1798 C C . ALA A 1 226 ? -9.775 13.390 6.027 1.00 90.06 226 ALA A C 1
ATOM 1800 O O . ALA A 1 226 ? -9.472 14.501 5.592 1.00 90.06 226 ALA A O 1
ATOM 1801 N N . HIS A 1 227 ? -11.039 13.025 6.270 1.00 88.88 227 HIS A N 1
ATOM 1802 C CA . HIS A 1 227 ? -12.209 13.822 5.884 1.00 88.88 227 HIS A CA 1
ATOM 1803 C C . HIS A 1 227 ? -12.886 14.567 7.036 1.00 88.88 227 HIS A C 1
ATOM 1805 O O . HIS A 1 227 ? -13.768 15.400 6.800 1.00 88.88 227 HIS A O 1
ATOM 1811 N N . ARG A 1 228 ? -12.492 14.324 8.292 1.00 83.56 228 ARG A N 1
ATOM 1812 C CA . ARG A 1 228 ? -13.015 15.112 9.409 1.00 83.56 228 ARG A CA 1
ATOM 1813 C C . ARG A 1 228 ? -12.679 16.588 9.211 1.00 83.56 228 ARG A C 1
ATOM 1815 O O . ARG A 1 228 ? -11.535 16.972 8.967 1.00 83.56 228 ARG A O 1
ATOM 1822 N N . LYS A 1 229 ? -13.684 17.438 9.400 1.00 63.59 229 LYS A N 1
ATOM 1823 C CA . LYS A 1 229 ? -13.472 18.876 9.561 1.00 63.59 229 LYS A CA 1
ATOM 1824 C C . LYS A 1 229 ? -12.791 19.074 10.915 1.00 63.59 229 LYS A C 1
ATOM 1826 O O . LYS A 1 229 ? -13.469 19.073 11.943 1.00 63.59 229 LYS A O 1
ATOM 1831 N N . ASP A 1 230 ? -11.459 19.160 10.939 1.00 53.75 230 ASP A N 1
ATOM 1832 C CA . ASP A 1 230 ? -10.724 19.550 12.148 1.00 53.75 230 ASP A CA 1
ATOM 1833 C C . ASP A 1 230 ? -11.315 20.910 12.587 1.00 53.75 230 ASP A C 1
ATOM 1835 O O . ASP A 1 230 ? -11.159 21.920 11.906 1.00 53.75 230 ASP A O 1
ATOM 1839 N N . LYS A 1 231 ? -12.038 20.947 13.720 1.00 45.16 231 LYS A N 1
ATOM 1840 C CA . LYS A 1 231 ? -12.527 22.203 14.333 1.00 45.16 231 LYS A CA 1
ATOM 1841 C C . LYS A 1 231 ? -11.380 23.109 14.797 1.00 45.16 231 LYS A C 1
ATOM 1843 O O . LYS A 1 231 ? -11.604 24.235 15.224 1.00 45.16 231 LYS A O 1
ATOM 1848 N N . THR A 1 232 ? -10.150 22.624 14.728 1.00 42.56 232 THR A N 1
ATOM 1849 C CA . THR A 1 232 ? -8.938 23.398 14.925 1.00 42.56 232 THR A CA 1
ATOM 1850 C C . THR A 1 232 ? -8.504 23.986 13.591 1.00 42.56 232 THR A C 1
ATOM 1852 O O . THR A 1 232 ? -7.618 23.459 12.920 1.00 42.56 232 THR A O 1
ATOM 1855 N N . ALA A 1 233 ? -9.093 25.129 13.230 1.00 38.72 233 ALA A N 1
ATOM 1856 C CA . ALA A 1 233 ? -8.405 26.069 12.357 1.00 38.72 233 ALA A CA 1
ATOM 1857 C C . ALA A 1 233 ? -7.003 26.276 12.950 1.00 38.72 233 ALA A C 1
ATOM 1859 O O . ALA A 1 233 ? -6.849 26.816 14.049 1.00 38.72 233 ALA A O 1
ATOM 1860 N N . LYS A 1 234 ? -5.970 25.745 12.287 1.00 42.78 234 LYS A N 1
ATOM 1861 C CA . LYS A 1 234 ? -4.589 26.005 12.683 1.00 42.78 234 LYS A CA 1
ATOM 1862 C C . LYS A 1 234 ? -4.342 27.474 12.414 1.00 42.78 234 LYS A C 1
ATOM 1864 O O . LYS A 1 234 ? -4.088 27.872 11.283 1.00 42.78 234 LYS A O 1
ATOM 1869 N N . GLN A 1 235 ? -4.417 28.268 13.469 1.00 42.06 235 GLN A N 1
ATOM 1870 C CA . GLN A 1 235 ? -4.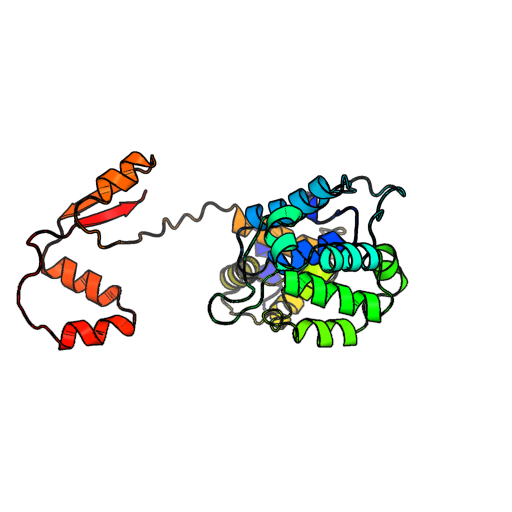061 29.669 13.423 1.00 42.06 235 GLN A CA 1
ATOM 1871 C C . GLN A 1 235 ? -2.540 29.775 13.257 1.00 42.06 235 GLN A C 1
ATOM 1873 O O . GLN A 1 235 ? -1.779 29.805 14.221 1.00 42.06 235 GLN A O 1
ATOM 1878 N N . CYS A 1 236 ? -2.078 29.732 12.009 1.00 39.28 236 CYS A N 1
ATOM 1879 C CA . CYS A 1 236 ? -0.684 29.956 11.670 1.00 39.28 236 CYS A CA 1
ATOM 1880 C C . CYS A 1 236 ? -0.468 31.455 11.492 1.00 39.28 236 CYS A C 1
ATOM 1882 O O . CYS A 1 236 ? -0.868 32.026 10.484 1.00 39.28 236 CYS A O 1
ATOM 1884 N N . HIS A 1 237 ? 0.209 32.073 12.454 1.00 48.50 237 HIS A N 1
ATOM 1885 C CA . HIS A 1 237 ? 0.766 33.406 12.274 1.00 48.50 237 HIS A CA 1
ATOM 1886 C C . HIS A 1 237 ? 1.988 33.281 11.359 1.00 48.50 237 HIS A C 1
ATOM 1888 O O . HIS A 1 237 ? 3.042 32.807 11.784 1.00 48.50 237 HIS A O 1
ATOM 1894 N N . LYS A 1 238 ? 1.843 33.635 10.078 1.00 53.31 238 LYS A N 1
ATOM 1895 C CA . LYS A 1 238 ? 3.000 33.831 9.197 1.00 53.31 238 LYS A CA 1
ATOM 1896 C C . LYS A 1 238 ? 3.446 35.284 9.330 1.00 53.31 238 LYS A C 1
ATOM 1898 O O . LYS A 1 238 ? 2.618 36.188 9.265 1.00 53.31 238 LYS A O 1
ATOM 1903 N N . LEU A 1 239 ? 4.750 35.494 9.511 1.00 58.34 239 LEU A N 1
ATOM 1904 C CA . LEU A 1 239 ? 5.365 36.806 9.341 1.00 58.34 239 LEU A CA 1
ATOM 1905 C C . LEU A 1 239 ? 5.604 37.010 7.854 1.00 58.34 239 LEU A C 1
ATOM 1907 O O . LEU A 1 239 ? 6.254 36.198 7.191 1.00 58.34 239 LEU A O 1
ATOM 1911 N N . VAL A 1 240 ? 5.016 38.070 7.333 1.00 54.16 240 VAL A N 1
ATOM 1912 C CA . VAL A 1 240 ? 4.846 38.272 5.907 1.00 54.16 240 VAL A CA 1
ATOM 1913 C C . VAL A 1 240 ? 5.545 39.575 5.509 1.00 54.16 240 VAL A C 1
ATOM 1915 O O . VAL A 1 240 ? 5.372 40.589 6.179 1.00 54.16 240 VAL A O 1
ATOM 1918 N N . ARG A 1 241 ? 6.368 39.543 4.450 1.00 54.00 241 ARG A N 1
ATOM 1919 C CA . ARG A 1 241 ? 6.964 40.751 3.848 1.00 54.00 241 ARG A CA 1
ATOM 1920 C C . ARG A 1 241 ? 5.979 41.418 2.887 1.00 54.00 241 ARG A C 1
ATOM 1922 O O . ARG A 1 241 ? 5.091 40.757 2.349 1.00 54.00 241 ARG A O 1
ATOM 1929 N N . ASP A 1 242 ? 6.181 42.713 2.674 1.00 52.75 242 ASP A N 1
ATOM 1930 C CA . ASP A 1 242 ? 5.332 43.574 1.852 1.00 52.75 242 ASP A CA 1
ATOM 1931 C C . ASP A 1 242 ? 5.037 42.933 0.480 1.00 52.75 242 ASP A C 1
ATOM 1933 O O . ASP A 1 242 ? 5.971 42.585 -0.246 1.00 52.75 242 ASP A O 1
ATOM 1937 N N . ARG A 1 243 ? 3.740 42.802 0.143 1.00 53.81 243 ARG A N 1
ATOM 1938 C CA . ARG A 1 243 ? 3.121 42.242 -1.088 1.00 53.81 243 ARG A CA 1
ATOM 1939 C C . ARG A 1 243 ? 2.572 40.810 -1.090 1.00 53.81 243 ARG A C 1
ATOM 1941 O O . ARG A 1 243 ? 2.000 40.384 -2.087 1.00 53.81 243 ARG A O 1
ATOM 1948 N N . ILE A 1 244 ? 2.732 40.039 -0.022 1.00 60.41 244 ILE A N 1
ATOM 1949 C CA . ILE A 1 244 ? 2.144 38.685 0.059 1.00 60.41 244 ILE A CA 1
ATOM 1950 C C . ILE A 1 244 ? 0.617 38.678 0.300 1.00 60.41 244 ILE A C 1
ATOM 1952 O O . ILE A 1 244 ? -0.017 37.769 -0.233 1.00 60.41 244 ILE A O 1
ATOM 1956 N N . PRO A 1 245 ? -0.007 39.620 1.043 1.00 56.78 245 PRO A N 1
ATOM 1957 C CA . PRO A 1 245 ? -1.470 39.668 1.160 1.00 56.78 245 PRO A CA 1
ATOM 1958 C C . PRO A 1 245 ? -2.169 39.735 -0.203 1.00 56.78 245 PRO A C 1
ATOM 1960 O O . PRO A 1 245 ? -3.104 38.986 -0.454 1.00 56.78 245 PRO A O 1
ATOM 1963 N N . GLU A 1 246 ? -1.631 40.539 -1.115 1.00 61.56 246 GLU A N 1
ATOM 1964 C CA . GLU A 1 246 ? -2.133 40.725 -2.474 1.00 61.56 246 GLU A CA 1
ATOM 1965 C C . GLU A 1 246 ? -1.955 39.467 -3.345 1.00 61.56 246 GLU A C 1
ATOM 1967 O O . GLU A 1 246 ? -2.754 39.226 -4.244 1.00 61.56 246 GLU A O 1
ATOM 1972 N N . ILE A 1 247 ? -0.929 38.645 -3.078 1.00 58.62 247 ILE A N 1
ATOM 1973 C CA . ILE A 1 247 ? -0.720 37.347 -3.750 1.00 58.62 247 ILE A CA 1
ATOM 1974 C C . ILE A 1 247 ? -1.730 36.310 -3.241 1.00 58.62 247 ILE A C 1
ATOM 1976 O O . ILE A 1 247 ? -2.295 35.567 -4.034 1.00 58.62 247 ILE A O 1
ATOM 1980 N N . ILE A 1 248 ? -1.976 36.278 -1.929 1.00 57.81 248 ILE A N 1
ATOM 1981 C CA . ILE A 1 248 ? -2.932 35.353 -1.300 1.00 57.81 248 ILE A CA 1
ATOM 1982 C C . ILE A 1 248 ? -4.364 35.653 -1.767 1.00 57.81 248 ILE A C 1
ATOM 1984 O O . ILE A 1 248 ? -5.101 34.735 -2.118 1.00 57.81 248 ILE A O 1
ATOM 1988 N N . GLU A 1 249 ? -4.746 36.932 -1.819 1.00 62.34 249 GLU A N 1
ATOM 1989 C CA . GLU A 1 249 ? -6.060 37.350 -2.323 1.00 62.34 249 GLU A CA 1
ATOM 1990 C C . GLU A 1 249 ? -6.231 37.039 -3.819 1.00 62.34 249 GLU A C 1
ATOM 1992 O O . GLU A 1 249 ? -7.315 36.635 -4.243 1.00 62.34 249 GLU A O 1
ATOM 1997 N N . ALA A 1 250 ? -5.165 37.163 -4.623 1.00 63.22 250 ALA A N 1
ATOM 1998 C CA . ALA A 1 250 ? -5.188 36.800 -6.042 1.00 63.22 250 ALA A CA 1
ATOM 1999 C C . ALA A 1 250 ? -5.401 35.290 -6.280 1.00 63.22 250 ALA A C 1
ATOM 2001 O O . ALA A 1 250 ? -5.976 34.917 -7.303 1.00 63.22 250 ALA A O 1
ATOM 2002 N N . ASP A 1 251 ? -5.002 34.442 -5.326 1.00 54.75 251 ASP A N 1
ATOM 2003 C CA . ASP A 1 251 ? -5.230 32.990 -5.340 1.00 54.75 251 ASP A CA 1
ATOM 2004 C C . ASP A 1 251 ? -6.621 32.588 -4.789 1.00 54.75 251 ASP A C 1
ATOM 2006 O O . ASP A 1 251 ? -6.954 31.402 -4.731 1.00 54.75 251 ASP A O 1
ATOM 2010 N N . GLY A 1 252 ? -7.469 33.559 -4.423 1.00 52.22 252 GLY A N 1
ATOM 2011 C CA . GLY A 1 252 ? -8.850 33.334 -3.983 1.00 52.22 252 GLY A CA 1
ATOM 2012 C C . GLY A 1 252 ? -9.012 32.979 -2.501 1.00 52.22 252 GLY A C 1
ATOM 2013 O O . GLY A 1 252 ? -10.109 32.599 -2.088 1.00 52.22 252 GLY A O 1
ATOM 2014 N N . GLU A 1 253 ? -7.954 33.107 -1.694 1.00 58.31 253 GLU A N 1
ATOM 2015 C CA . GLU A 1 253 ? -8.016 32.940 -0.238 1.00 58.31 253 GLU A CA 1
ATOM 2016 C C . GLU A 1 253 ? -8.286 34.281 0.468 1.00 58.31 253 GLU A C 1
ATOM 2018 O O . GLU A 1 253 ? -7.794 35.335 0.066 1.00 58.31 253 GLU A O 1
ATOM 2023 N N . ILE A 1 254 ? -9.062 34.252 1.559 1.00 55.00 254 ILE A N 1
ATOM 2024 C CA . ILE A 1 254 ? -9.338 35.446 2.370 1.00 55.00 254 ILE A CA 1
ATOM 2025 C C . ILE A 1 254 ? -8.204 35.626 3.383 1.00 55.00 254 ILE A C 1
ATOM 2027 O O . ILE A 1 254 ? -7.973 34.775 4.247 1.00 55.00 254 ILE A O 1
ATOM 2031 N N . CYS A 1 255 ? -7.507 36.757 3.284 1.00 53.97 255 CYS A N 1
ATOM 2032 C CA . CYS A 1 255 ? -6.385 37.106 4.142 1.00 53.97 255 CYS A CA 1
ATOM 2033 C C . CYS A 1 255 ? -6.775 38.235 5.105 1.00 53.97 255 CYS A C 1
ATOM 2035 O O . CYS A 1 255 ? -7.137 39.328 4.676 1.00 53.97 255 CYS A O 1
ATOM 2037 N N . VAL A 1 256 ? -6.677 38.006 6.418 1.00 60.41 256 VAL A N 1
ATOM 2038 C CA . VAL A 1 256 ? -6.856 39.069 7.421 1.00 60.41 256 VAL A CA 1
ATOM 2039 C C . VAL A 1 256 ? -5.489 39.457 7.961 1.00 60.41 256 VAL A C 1
ATOM 2041 O O . VAL A 1 256 ? -4.837 38.639 8.613 1.00 60.41 256 VAL A O 1
ATOM 2044 N N . CYS A 1 257 ? -5.053 40.693 7.707 1.00 57.69 257 CYS A N 1
ATOM 2045 C CA . CYS A 1 257 ? -3.750 41.185 8.151 1.00 57.69 257 CYS A CA 1
ATOM 2046 C C . CYS A 1 257 ? -3.873 42.316 9.178 1.00 57.69 257 CYS A C 1
ATOM 2048 O O . CYS A 1 257 ? -4.615 43.275 8.976 1.00 57.69 257 CYS A O 1
ATOM 2050 N N . GLU A 1 258 ? -3.080 42.230 10.244 1.00 66.75 258 GLU A N 1
ATOM 2051 C CA . GLU A 1 258 ? -2.947 43.251 11.286 1.00 66.75 258 GLU A CA 1
ATOM 2052 C C . GLU A 1 258 ? -1.489 43.724 11.378 1.00 66.75 258 GLU A C 1
ATOM 2054 O O . GLU A 1 258 ? -0.554 42.928 11.239 1.00 66.75 258 GLU A O 1
ATOM 2059 N N . THR A 1 259 ? -1.282 45.026 11.587 1.00 70.25 259 THR A N 1
ATOM 2060 C CA . THR A 1 259 ? 0.051 45.572 11.881 1.00 70.25 259 THR A CA 1
ATOM 2061 C C . THR A 1 259 ? 0.376 45.276 13.338 1.00 70.25 259 THR A C 1
ATOM 2063 O O . THR A 1 259 ? -0.383 45.664 14.224 1.00 70.25 259 THR A O 1
ATOM 2066 N N . LEU A 1 260 ? 1.486 44.585 13.584 1.00 66.25 260 LEU A N 1
ATOM 2067 C CA . LEU A 1 260 ? 1.903 44.232 14.939 1.00 66.25 260 LEU A CA 1
ATOM 2068 C C . LEU A 1 260 ? 2.627 45.396 15.622 1.00 66.25 260 LEU A C 1
ATOM 2070 O O . LEU A 1 260 ? 3.326 46.168 14.964 1.00 66.25 260 LEU A O 1
ATOM 2074 N N . SER A 1 261 ? 2.501 45.469 16.948 1.00 71.94 261 SER A N 1
ATOM 2075 C CA . SER A 1 261 ? 3.407 46.262 17.780 1.00 71.94 261 SER A CA 1
ATOM 2076 C C . SER A 1 261 ? 4.798 45.612 17.833 1.00 71.94 261 SER A C 1
ATOM 2078 O O . SER A 1 261 ? 4.936 44.405 17.605 1.00 71.94 261 SER A O 1
ATOM 2080 N N . ASP A 1 262 ? 5.832 46.386 18.172 1.00 63.50 262 ASP A N 1
ATOM 2081 C CA . ASP A 1 262 ? 7.200 45.864 18.315 1.00 63.50 262 ASP A CA 1
ATOM 2082 C C . ASP A 1 262 ? 7.293 44.759 19.389 1.00 63.50 262 ASP A C 1
ATOM 2084 O O . ASP A 1 262 ? 8.022 43.779 19.217 1.00 63.50 262 ASP A O 1
ATOM 2088 N N . GLU A 1 263 ? 6.520 44.870 20.476 1.00 70.88 263 GLU A N 1
ATOM 2089 C CA . GLU A 1 263 ? 6.475 43.872 21.554 1.00 70.88 263 GLU A CA 1
ATOM 2090 C C . GLU A 1 263 ? 5.812 42.562 21.099 1.00 70.88 263 GLU A C 1
ATOM 2092 O O . GLU A 1 263 ? 6.364 41.475 21.307 1.00 70.88 263 GLU A O 1
ATOM 2097 N N . ASP A 1 264 ? 4.667 42.651 20.418 1.00 66.81 264 ASP A N 1
ATOM 2098 C CA . ASP A 1 264 ? 3.952 41.480 19.896 1.00 66.81 264 ASP A CA 1
ATOM 2099 C C . ASP A 1 264 ? 4.754 40.778 18.800 1.00 66.81 264 ASP A C 1
ATOM 2101 O O . ASP A 1 264 ? 4.790 39.545 18.726 1.00 66.81 264 ASP A O 1
ATOM 2105 N N . TYR A 1 265 ? 5.454 41.561 17.979 1.00 63.56 265 TYR A N 1
ATOM 2106 C CA . TYR A 1 265 ? 6.367 41.065 16.963 1.00 63.56 265 TYR A CA 1
ATOM 2107 C C . TYR A 1 265 ? 7.509 40.243 17.572 1.00 63.56 265 TYR A C 1
ATOM 2109 O O . TYR A 1 265 ? 7.754 39.113 17.140 1.00 63.56 265 TYR A O 1
ATOM 2117 N N . ILE A 1 266 ? 8.174 40.760 18.611 1.00 65.94 266 ILE A N 1
ATOM 2118 C CA . ILE A 1 266 ? 9.248 40.039 19.309 1.00 65.94 266 ILE A CA 1
ATOM 2119 C C . ILE A 1 266 ? 8.706 38.774 19.994 1.00 65.94 266 ILE A C 1
ATOM 2121 O O . ILE A 1 266 ? 9.328 37.714 19.899 1.00 65.94 266 ILE A O 1
ATOM 2125 N N . SER A 1 267 ? 7.524 38.844 20.610 1.00 67.50 267 SER A N 1
ATOM 2126 C CA . SER A 1 267 ? 6.860 37.691 21.238 1.00 67.50 267 SER A CA 1
ATOM 2127 C C . SER A 1 267 ? 6.538 36.575 20.235 1.00 67.50 267 SER A C 1
ATOM 2129 O O . SER A 1 267 ? 6.749 35.388 20.510 1.00 67.50 267 SER A O 1
ATOM 2131 N N . LEU A 1 268 ? 6.048 36.933 19.044 1.00 64.38 268 LEU A N 1
ATOM 2132 C CA . LEU A 1 268 ? 5.740 35.985 17.971 1.00 64.38 268 LEU A CA 1
ATOM 2133 C C . LEU A 1 268 ? 6.999 35.421 17.314 1.00 64.38 268 LEU A C 1
ATOM 2135 O O . LEU A 1 268 ? 7.040 34.224 17.017 1.00 64.38 268 LEU A O 1
ATOM 2139 N N . LEU A 1 269 ? 8.037 36.246 17.144 1.00 58.62 269 LEU A N 1
ATOM 2140 C CA . LEU A 1 269 ? 9.351 35.773 16.735 1.00 58.62 269 LEU A CA 1
ATOM 2141 C C . LEU A 1 269 ? 9.831 34.694 17.697 1.00 58.62 269 LEU A C 1
ATOM 2143 O O . LEU A 1 269 ? 10.070 33.580 17.240 1.00 58.62 269 LEU A O 1
ATOM 2147 N N . ASP A 1 270 ? 9.911 34.982 19.000 1.00 61.88 270 ASP A N 1
ATOM 2148 C CA . ASP A 1 270 ? 10.418 34.059 20.026 1.00 61.88 270 ASP A CA 1
ATOM 2149 C C . ASP A 1 270 ? 9.667 32.711 20.050 1.00 61.88 270 ASP A C 1
ATOM 2151 O O . ASP A 1 270 ? 10.285 31.664 20.258 1.00 61.88 270 ASP A O 1
ATOM 2155 N N . LYS A 1 271 ? 8.373 32.697 19.707 1.00 57.25 271 LYS A N 1
ATOM 2156 C CA . LYS A 1 271 ? 7.566 31.471 19.553 1.00 57.25 271 LYS A CA 1
ATOM 2157 C C . LYS A 1 271 ? 7.851 30.669 18.270 1.00 57.25 271 LYS A C 1
ATOM 2159 O O . LYS A 1 271 ? 7.505 29.491 18.212 1.00 57.25 271 LYS A O 1
ATOM 2164 N N . SER A 1 272 ? 8.456 31.274 17.245 1.00 49.16 272 SER A N 1
ATOM 2165 C CA . SER A 1 272 ? 8.605 30.708 15.888 1.00 49.16 272 SER A CA 1
ATOM 2166 C C . SER A 1 272 ? 9.989 30.118 15.555 1.00 49.16 272 SER A C 1
ATOM 2168 O O . SER A 1 272 ? 10.164 29.535 14.481 1.00 49.16 272 SER A O 1
ATOM 2170 N N . TRP A 1 273 ? 10.991 30.221 16.439 1.00 46.88 273 TRP A N 1
ATOM 2171 C CA . TRP A 1 273 ? 12.369 29.849 16.082 1.00 46.88 273 TRP A CA 1
ATOM 2172 C C . TRP A 1 273 ? 12.604 28.335 15.971 1.00 46.88 273 TRP A C 1
ATOM 2174 O O . TRP A 1 273 ? 12.445 27.569 16.920 1.00 46.88 273 TRP A O 1
ATOM 2184 N N . THR A 1 274 ? 13.160 27.928 14.827 1.00 42.28 274 THR A N 1
ATOM 2185 C CA . THR A 1 274 ? 14.024 26.745 14.694 1.00 42.28 274 THR A CA 1
ATOM 2186 C C . THR A 1 274 ? 15.500 27.163 14.832 1.00 42.28 274 THR A C 1
ATOM 2188 O O . THR A 1 274 ? 15.864 28.299 14.519 1.00 42.28 274 THR A O 1
ATOM 2191 N N . LYS A 1 275 ? 16.378 26.248 15.289 1.00 34.78 275 LYS A N 1
ATOM 2192 C CA . LYS A 1 275 ? 17.803 26.498 15.640 1.00 34.78 275 LYS A CA 1
ATOM 2193 C C . LYS A 1 275 ? 18.636 27.260 14.586 1.00 34.78 275 LYS A C 1
ATOM 2195 O O . LYS A 1 275 ? 19.650 27.848 14.940 1.00 34.78 275 LYS A O 1
ATOM 2200 N N . SER A 1 276 ? 18.224 27.280 13.317 1.00 34.09 276 SER A N 1
ATOM 2201 C CA . SER A 1 276 ? 19.002 27.858 12.210 1.00 34.09 276 SER A CA 1
ATOM 2202 C C . SER A 1 276 ? 19.087 29.389 12.219 1.00 34.09 276 SER A C 1
ATOM 2204 O O . SER A 1 276 ? 20.022 29.949 11.656 1.00 34.09 276 SER A O 1
ATOM 2206 N N . TRP A 1 277 ? 18.139 30.075 12.858 1.00 38.69 277 TRP A N 1
ATOM 2207 C CA . TRP A 1 277 ? 18.059 31.536 12.799 1.00 38.69 277 TRP A CA 1
ATOM 2208 C C . TRP A 1 277 ? 18.691 32.232 14.026 1.00 38.69 277 TRP A C 1
ATOM 2210 O O . TRP A 1 277 ? 19.038 33.412 13.959 1.00 38.69 277 TRP A O 1
ATOM 2220 N N . GLN A 1 278 ? 18.958 31.501 15.120 1.00 38.25 278 GLN A N 1
ATOM 2221 C CA . GLN A 1 278 ? 19.605 32.043 16.330 1.00 38.25 278 GLN A CA 1
ATOM 2222 C C . GLN A 1 278 ? 20.985 32.674 16.051 1.00 38.25 278 GLN A C 1
ATOM 2224 O O . GLN A 1 278 ? 21.372 33.632 16.722 1.00 38.25 278 GLN A O 1
ATOM 2229 N N . SER A 1 279 ? 21.705 32.191 15.032 1.00 36.47 279 SER A N 1
ATOM 2230 C CA . SER A 1 279 ? 22.999 32.749 14.614 1.00 36.47 279 SER A CA 1
ATOM 2231 C C . SER A 1 279 ? 22.889 34.139 13.976 1.00 36.47 279 SER A C 1
ATOM 2233 O O . SER A 1 279 ? 23.802 34.943 14.127 1.00 36.47 279 SER A O 1
ATOM 2235 N N . ILE A 1 280 ? 21.767 34.464 13.322 1.00 38.84 280 ILE A N 1
ATOM 2236 C CA . ILE A 1 280 ? 21.566 35.766 12.660 1.00 38.84 280 ILE A CA 1
ATOM 2237 C C . ILE A 1 280 ? 21.237 36.853 13.694 1.00 38.84 280 ILE A C 1
ATOM 2239 O O . ILE A 1 280 ? 21.747 37.966 13.599 1.00 38.84 280 ILE A O 1
ATOM 2243 N N . ARG A 1 281 ? 20.483 36.514 14.752 1.00 37.22 281 ARG A N 1
ATOM 2244 C CA . ARG A 1 281 ? 20.180 37.428 15.871 1.00 37.22 281 ARG A CA 1
ATOM 2245 C C . ARG A 1 281 ? 21.431 37.834 16.664 1.00 37.22 281 ARG A C 1
ATOM 2247 O O . ARG A 1 281 ? 21.505 38.959 17.143 1.00 37.22 281 ARG A O 1
ATOM 2254 N N . LYS A 1 282 ? 22.430 36.950 16.780 1.00 46.56 282 LYS A N 1
ATOM 2255 C CA . LYS A 1 282 ? 23.721 37.284 17.413 1.00 46.56 282 LYS A CA 1
ATOM 2256 C C . LYS A 1 282 ? 24.613 38.176 16.544 1.00 46.56 282 LYS A C 1
ATOM 2258 O O . LYS A 1 282 ? 25.499 38.827 17.084 1.00 46.56 282 LYS A O 1
ATOM 2263 N N . ALA A 1 283 ? 24.395 38.200 15.229 1.00 41.47 283 ALA A N 1
ATOM 2264 C CA . ALA A 1 283 ? 25.281 38.869 14.282 1.00 41.47 283 ALA A CA 1
ATOM 2265 C C . ALA A 1 283 ? 24.906 40.331 13.986 1.00 41.47 283 ALA A C 1
ATOM 2267 O O . ALA A 1 283 ? 25.722 41.042 13.408 1.00 41.47 283 ALA A O 1
ATOM 2268 N N . ASN A 1 284 ? 23.701 40.794 14.343 1.00 41.75 284 ASN A N 1
ATOM 2269 C CA . ASN A 1 284 ? 23.269 42.145 13.974 1.00 41.75 284 ASN A CA 1
ATOM 2270 C C . ASN A 1 284 ? 22.322 42.770 15.017 1.00 41.75 284 ASN A C 1
ATOM 2272 O O . ASN A 1 284 ? 21.100 42.770 14.837 1.00 41.75 284 ASN A O 1
ATOM 2276 N N . PRO A 1 285 ? 22.857 43.281 16.140 1.00 42.09 285 PRO A N 1
ATOM 2277 C CA . PRO A 1 285 ? 22.062 43.980 17.127 1.00 42.09 285 PRO A CA 1
ATOM 2278 C C . PRO A 1 285 ? 21.844 45.407 16.609 1.00 42.09 285 PRO A C 1
ATOM 2280 O O . PRO A 1 285 ? 22.744 46.238 16.663 1.00 42.09 285 PRO A O 1
ATOM 2283 N N . TRP A 1 286 ? 20.636 45.678 16.115 1.00 48.06 286 TRP A N 1
ATOM 2284 C CA . TRP A 1 286 ? 20.141 47.025 15.805 1.00 48.06 286 TRP A CA 1
ATOM 2285 C C . TRP A 1 286 ? 20.819 47.718 14.615 1.00 48.06 286 TRP A C 1
ATOM 2287 O O . TRP A 1 286 ? 21.685 48.571 14.792 1.00 48.06 286 TRP A O 1
ATOM 2297 N N . LYS A 1 287 ? 20.356 47.426 13.392 1.00 37.22 287 LYS A N 1
ATOM 2298 C CA . LYS A 1 287 ? 20.257 48.424 12.309 1.00 37.22 287 LYS A CA 1
ATOM 2299 C C . LYS A 1 287 ? 19.406 47.898 11.147 1.00 37.22 287 LYS A C 1
ATOM 2301 O O . LYS A 1 287 ? 19.675 46.836 10.598 1.00 37.22 287 LYS A O 1
ATOM 2306 N N . ASN A 1 288 ? 18.404 48.698 10.783 1.00 43.84 288 ASN A N 1
ATOM 2307 C CA . ASN A 1 288 ? 17.603 48.639 9.555 1.00 43.84 288 ASN A CA 1
ATOM 2308 C C . ASN A 1 288 ? 16.663 47.436 9.392 1.00 43.84 288 ASN A C 1
ATOM 2310 O O . ASN A 1 288 ? 16.760 46.689 8.420 1.00 43.84 288 ASN A O 1
ATOM 2314 N N . TRP A 1 289 ? 15.699 47.294 10.303 1.00 41.19 289 TRP A N 1
ATOM 2315 C CA . TRP A 1 289 ? 14.479 46.538 10.002 1.00 41.19 289 TRP A CA 1
ATOM 2316 C C . TRP A 1 289 ? 13.388 47.498 9.489 1.00 41.19 289 TRP A C 1
ATOM 2318 O O . TRP A 1 289 ? 13.321 48.626 9.980 1.00 41.19 289 TRP A O 1
ATOM 2328 N N . PRO A 1 290 ? 12.566 47.100 8.498 1.00 42.62 290 PRO A N 1
ATOM 2329 C CA . PRO A 1 290 ? 11.455 47.916 8.003 1.00 42.62 290 PRO A CA 1
ATOM 2330 C C . PRO A 1 290 ? 10.460 48.249 9.121 1.00 42.62 290 PRO A C 1
ATOM 2332 O O . PRO A 1 290 ? 10.209 47.417 9.991 1.00 42.62 290 PRO A O 1
ATOM 2335 N N . THR A 1 291 ? 9.879 49.448 9.067 1.00 43.84 291 THR A N 1
ATOM 2336 C CA . THR A 1 291 ? 9.017 50.056 10.099 1.00 43.84 291 THR A CA 1
ATOM 2337 C C . THR A 1 291 ? 7.603 49.476 10.207 1.00 43.84 291 THR A C 1
ATOM 2339 O O . THR A 1 291 ? 6.823 49.950 11.027 1.00 43.84 291 THR A O 1
ATOM 2342 N N . SER A 1 292 ? 7.237 48.458 9.423 1.00 45.09 292 SER A N 1
ATOM 2343 C CA . SER A 1 292 ? 5.933 47.802 9.564 1.00 45.09 292 SER A CA 1
ATOM 2344 C C . SER A 1 292 ? 6.000 46.321 9.211 1.00 45.09 292 SER A C 1
ATOM 2346 O O . SER A 1 292 ? 6.286 45.973 8.068 1.00 45.09 292 SER A O 1
ATOM 2348 N N . TRP A 1 293 ? 5.682 45.454 10.173 1.00 50.50 293 TRP A N 1
ATOM 2349 C CA . TRP A 1 293 ? 5.474 44.022 9.954 1.00 50.50 293 TRP A CA 1
ATOM 2350 C C . TRP A 1 293 ? 4.002 43.680 10.154 1.00 50.50 293 TRP A C 1
ATOM 2352 O O . TRP A 1 293 ? 3.352 44.187 11.071 1.00 50.50 293 TRP A O 1
ATOM 2362 N N . ARG A 1 294 ? 3.475 42.807 9.292 1.00 52.34 294 ARG A N 1
ATOM 2363 C CA . ARG A 1 294 ? 2.087 42.346 9.366 1.00 52.34 294 ARG A CA 1
ATOM 2364 C C . ARG A 1 294 ? 2.033 40.876 9.765 1.00 52.34 294 ARG A C 1
ATOM 2366 O O . ARG A 1 294 ? 2.765 40.046 9.222 1.00 52.34 294 ARG A O 1
ATOM 2373 N N . SER A 1 295 ? 1.154 40.565 10.710 1.00 50.91 295 SER A N 1
ATOM 2374 C CA . SER A 1 295 ? 0.677 39.204 10.959 1.00 50.91 295 SER A CA 1
ATOM 2375 C C . SER A 1 295 ? -0.524 38.991 10.055 1.00 50.91 295 SER A C 1
ATOM 2377 O O . SER A 1 295 ? -1.433 39.819 10.055 1.00 50.91 295 SER A O 1
ATOM 2379 N N . CYS A 1 296 ? -0.532 37.908 9.281 1.00 46.62 296 CYS A N 1
ATOM 2380 C CA . CYS A 1 296 ? -1.708 37.531 8.507 1.00 46.62 296 CYS A CA 1
ATOM 2381 C C . CYS A 1 296 ? -2.255 36.189 8.989 1.00 46.62 296 CYS A C 1
ATOM 2383 O O . CYS A 1 296 ? -1.503 35.240 9.244 1.00 46.62 296 CYS A O 1
ATOM 2385 N N . ARG A 1 297 ? -3.581 36.130 9.107 1.00 50.28 297 ARG A N 1
ATOM 2386 C CA . ARG A 1 297 ? -4.354 34.934 9.421 1.00 50.28 297 ARG A CA 1
ATOM 2387 C C . ARG A 1 297 ? -5.103 34.510 8.162 1.00 50.28 297 ARG A C 1
ATOM 2389 O O . ARG A 1 297 ? -5.848 35.304 7.595 1.00 50.28 297 ARG A O 1
ATOM 2396 N N . LEU A 1 298 ? -4.884 33.266 7.751 1.00 45.16 298 LEU A N 1
ATOM 2397 C CA . LEU A 1 298 ? -5.653 32.618 6.692 1.00 45.16 298 LEU A CA 1
ATOM 2398 C C . LEU A 1 298 ? -6.886 31.974 7.329 1.00 45.16 298 LEU A C 1
ATOM 2400 O O . LEU A 1 298 ? -6.750 31.266 8.334 1.00 45.16 298 LEU A O 1
ATOM 2404 N N . SER A 1 299 ? -8.061 32.277 6.781 1.00 49.41 299 SER A N 1
ATOM 2405 C CA . SER A 1 299 ? -9.359 31.704 7.171 1.00 49.41 299 SER A CA 1
ATOM 2406 C C . SER A 1 299 ? -9.811 30.635 6.195 1.00 49.41 299 SER A C 1
ATOM 2408 O O . SER A 1 299 ? -9.712 30.908 4.981 1.00 49.41 299 SER A O 1
#

pLDDT: mean 84.24, std 19.4, range [34.09, 98.88]

Foldseek 3Di:
DQQVLVLVVCVVQFPLQPQDDDQLLFFLKLLLLLQLLLQVPPDDNVLSLLQLVLQCVLVVHDGGDPVPDPPGHPFWLVNLLVVCVVCDQVSCCVRRRVHQDFLDPPDGHGSSVLSNQLSVLCVVVVNITLVCCVPPNDDPVSLVSSCPHGNCVLVLSVLSSCSSSPNLLGANCDPQLQVSSCVRRVDGDRRVRSSVSLNVNCVVCCVVNVPHTSSSSNSRSNVSSVPDPPPDPPFDFDWDDPPVCVVCVVVVWDKDKDWDDPVVVVVVVVVDDDPPCPVVCVVDDDDDDDPTIITIGTD

Radius of gyration: 23.71 Å; chains: 1; bounding box: 47×69×52 Å

InterPro domains:
  IPR038735 MSMEG_1276-like, nucleoside triphosphate pyrophosphohydrolase domain [cd11532] (236-271)

Secondary structure (DSSP, 8-state):
--HHHHHHHHHHHS-GGG----GGGGBSSHHHHHHHHHHTTTS-HHHHHHHHHHHHHHHT---B-TT--TT---S-HHHHHHHHHHH-HHHIIIIIS----BS-TTT--BHHHHHHHHHHHHHHTT--SHHHHHHH---HHHHHHHTTSTT-TTSHHHHHHHHHHT-TT-----HHHHHHHHHHHS----HHHHHHHHHHHHHHHTTT-TT--HHHHHHHHHHHHHHS--S------EEE-TTHHHHHHHTT--EEEEEPPHHHHHHHHHHH--TTSHHHHHH-SSS---S--EEEEE-

Sequence (299 aa):
MNADSLCTACESKLNLASAALSPSYYYDSLPYCIIDAVFSIGAKYTSTQNVVKNYCTYYGLREYNTEKDCCGDTHTVSQMIEYIESAGIERSADAIFKNHQRTSSRSGILKADAVLRFARILQKYGIETLEDITAKGIPFEVEQEILRIPGQQSGLSFRYFCMLSGDDSQAKPDRHVLRFLKEQTGNDYSIQQAQDVLRNTVELLKDKYPNLTVRLLDYSIWDYMAHRKDKTAKQCHKLVRDRIPEIIEADGEICVCETLSDEDYISLLDKSWTKSWQSIRKANPWKNWPTSWRSCRLS